Protein AF-A0A812U173-F1 (afdb_monomer_lite)

pLDDT: mean 75.23, std 19.47, range [28.55, 97.19]

Foldseek 3Di:
DDDDDDDDDDDDDPDQDALVQLDPDDDDDDPPPDDPDDDDDDDDAAEEEEAQQADPPHSVGPQVVSSNVRHHYDHADVNHDPLRPCVDPVSVVVVVVCVVVVVHVYYDYPQPCQLADCVQPVPVPGDHRQFYPDDQRLQGDPPDDPVSNVVSLVSCPVVQPQDQDPLRKTWAPCQVHVLKHAAFDKDKDFDPDFFFKAWPDAAFAPPVQWFKAAPNDTAGGPRDSGRDGGDTMIMTGHHHDDMHSTTIIGGDDD

Organism: Symbiodinium pilosum (NCBI:txid2952)

Structure (mmCIF, N/CA/C/O backbone):
data_AF-A0A812U173-F1
#
_entry.id   AF-A0A812U173-F1
#
loop_
_atom_site.group_PDB
_atom_site.id
_atom_site.type_symbol
_atom_site.label_atom_id
_atom_site.label_alt_id
_atom_site.label_comp_id
_atom_site.label_asym_id
_atom_site.label_entity_id
_atom_site.label_seq_id
_atom_site.pdbx_PDB_ins_code
_atom_site.Cartn_x
_atom_site.Cartn_y
_atom_site.Cartn_z
_atom_site.occupancy
_atom_site.B_iso_or_equiv
_atom_site.auth_seq_id
_atom_site.auth_comp_id
_atom_site.auth_asym_id
_atom_site.auth_atom_id
_atom_site.pdbx_PDB_model_num
ATOM 1 N N . MET A 1 1 ? -42.272 13.057 65.824 1.00 32.62 1 MET A N 1
ATOM 2 C CA . MET A 1 1 ? -41.417 11.894 66.153 1.00 32.62 1 MET A CA 1
ATOM 3 C C . MET A 1 1 ? -41.921 10.740 65.299 1.00 32.62 1 MET A C 1
ATOM 5 O O . MET A 1 1 ? -43.085 10.425 65.448 1.00 32.62 1 MET A O 1
ATOM 9 N N . THR A 1 2 ? -41.248 10.139 64.322 1.00 30.09 2 THR A N 1
ATOM 10 C CA . THR A 1 2 ? -39.892 10.232 63.756 1.00 30.09 2 THR A CA 1
ATOM 11 C C . THR A 1 2 ? -39.996 9.619 62.344 1.00 30.09 2 THR A C 1
ATOM 13 O O . THR A 1 2 ? -40.765 8.681 62.150 1.00 30.09 2 THR A O 1
ATOM 16 N N . ARG A 1 3 ? -39.290 10.181 61.353 1.00 31.86 3 ARG A N 1
ATOM 17 C CA . ARG A 1 3 ? -39.157 9.637 59.986 1.00 31.86 3 ARG A CA 1
ATOM 18 C C . ARG A 1 3 ? -38.372 8.317 60.010 1.00 31.86 3 ARG A C 1
ATOM 20 O O . ARG A 1 3 ? -37.407 8.234 60.761 1.00 31.86 3 ARG A O 1
ATOM 27 N N . LEU A 1 4 ? -38.684 7.381 59.113 1.00 29.89 4 LEU A N 1
ATOM 28 C CA . LEU A 1 4 ? -37.696 6.443 58.568 1.00 29.89 4 LEU A CA 1
ATOM 29 C C . LEU A 1 4 ? -37.855 6.391 57.042 1.00 29.89 4 LEU A C 1
ATOM 31 O O . LEU A 1 4 ? -38.938 6.118 56.530 1.00 29.89 4 LEU A O 1
ATOM 35 N N . VAL A 1 5 ? -36.770 6.738 56.357 1.00 32.28 5 VAL A N 1
ATOM 36 C CA . VAL A 1 5 ? -36.528 6.617 54.916 1.00 32.28 5 VAL A CA 1
ATOM 37 C C . VAL A 1 5 ? -35.654 5.384 54.661 1.00 32.28 5 VAL A C 1
ATOM 39 O O . VAL A 1 5 ? -34.987 4.904 55.574 1.00 32.28 5 VAL A O 1
ATOM 42 N N . ASP A 1 6 ? -35.649 4.980 53.391 1.00 32.28 6 ASP A N 1
ATOM 43 C CA . ASP A 1 6 ? -34.640 4.198 52.666 1.00 32.28 6 ASP A CA 1
ATOM 44 C C . ASP A 1 6 ? -34.770 2.676 52.567 1.00 32.28 6 ASP A C 1
ATOM 46 O O . ASP A 1 6 ? -34.653 1.923 53.529 1.00 32.28 6 ASP A O 1
ATOM 50 N N . SER A 1 7 ? -34.878 2.237 51.309 1.00 33.91 7 SER A N 1
ATOM 51 C CA . SER A 1 7 ? -34.131 1.109 50.742 1.00 33.91 7 SER A CA 1
ATOM 52 C C . SER A 1 7 ? -34.097 1.262 49.213 1.00 33.91 7 SER A C 1
ATOM 54 O O . SER A 1 7 ? -34.821 0.581 48.492 1.00 33.91 7 SER A O 1
ATOM 56 N N . HIS A 1 8 ? -33.282 2.193 48.705 1.00 34.12 8 HIS A N 1
ATOM 57 C CA . HIS A 1 8 ? -32.850 2.172 47.305 1.00 34.12 8 HIS A CA 1
ATOM 58 C C . HIS A 1 8 ? -31.654 1.220 47.180 1.00 34.12 8 HIS A C 1
ATOM 60 O O . HIS A 1 8 ? -30.618 1.414 47.813 1.00 34.12 8 HIS A O 1
ATOM 66 N N . GLN A 1 9 ? -31.815 0.180 46.364 1.00 35.12 9 GLN A N 1
ATOM 67 C CA . GLN A 1 9 ? -30.747 -0.726 45.950 1.00 35.12 9 GLN A CA 1
ATOM 68 C C . GLN A 1 9 ? -29.684 0.045 45.155 1.00 35.12 9 GLN A C 1
ATOM 70 O O . GLN A 1 9 ? -29.976 0.642 44.120 1.00 35.12 9 GLN A O 1
ATOM 75 N N . ALA A 1 10 ? -28.448 0.015 45.650 1.00 28.55 10 ALA A N 1
ATOM 76 C CA . ALA A 1 10 ? -27.273 0.517 44.960 1.00 28.55 10 ALA A CA 1
ATOM 77 C C . ALA A 1 10 ? -26.883 -0.450 43.829 1.00 28.55 10 ALA A C 1
ATOM 79 O O . ALA A 1 10 ? -26.446 -1.570 44.087 1.00 28.55 10 ALA A O 1
ATOM 80 N N . MET A 1 11 ? -27.031 -0.018 42.576 1.00 30.58 11 MET A N 1
ATOM 81 C CA . MET A 1 11 ? -26.299 -0.592 41.447 1.00 30.58 11 MET A CA 1
ATOM 82 C C . MET A 1 11 ? -25.013 0.216 41.278 1.00 30.58 11 MET A C 1
ATOM 84 O O . MET A 1 11 ? -25.051 1.435 41.122 1.00 30.58 11 MET A O 1
ATOM 88 N N . THR A 1 12 ? -23.871 -0.456 41.366 1.00 32.47 12 THR A N 1
ATOM 89 C CA . THR A 1 12 ? -22.541 0.137 41.213 1.00 32.47 12 THR A CA 1
ATOM 90 C C . THR A 1 12 ? -22.355 0.663 39.793 1.00 32.47 12 THR A C 1
ATOM 92 O O . THR A 1 12 ? -22.316 -0.116 38.842 1.00 32.47 12 THR A O 1
ATOM 95 N N . ALA A 1 13 ? -22.228 1.983 39.659 1.00 37.91 13 ALA A N 1
ATOM 96 C CA . ALA A 1 13 ? -21.718 2.621 38.454 1.00 37.91 13 ALA A CA 1
ATOM 97 C C . ALA A 1 13 ? -20.266 2.169 38.231 1.00 37.91 13 ALA A C 1
ATOM 99 O O . ALA A 1 13 ? -19.454 2.234 39.156 1.00 37.91 13 ALA A O 1
ATOM 100 N N . ALA A 1 14 ? -19.936 1.713 37.020 1.00 43.78 14 ALA A N 1
ATOM 101 C CA . ALA A 1 14 ? -18.544 1.602 36.603 1.00 43.78 14 ALA A CA 1
ATOM 102 C C . ALA A 1 14 ? -17.920 2.997 36.745 1.00 43.78 14 ALA A C 1
ATOM 104 O O . ALA A 1 14 ? -18.433 3.965 36.183 1.00 43.78 14 ALA A O 1
ATOM 105 N N . ALA A 1 15 ? -16.891 3.123 37.580 1.00 42.94 15 ALA A N 1
ATOM 106 C CA . ALA A 1 15 ? -16.260 4.406 37.837 1.00 42.94 15 ALA A CA 1
ATOM 107 C C . ALA A 1 15 ? -15.621 4.909 36.535 1.00 42.94 15 ALA A C 1
ATOM 109 O O . ALA A 1 15 ? -14.643 4.335 36.061 1.00 42.94 15 ALA A O 1
ATOM 110 N N . LEU A 1 16 ? -16.195 5.964 35.952 1.00 49.19 16 LEU A N 1
ATOM 111 C CA . LEU A 1 16 ? -15.560 6.721 34.879 1.00 49.19 16 LEU A CA 1
ATOM 112 C C . LEU A 1 16 ? -14.203 7.206 35.396 1.00 49.19 16 LEU A C 1
ATOM 114 O O . LEU A 1 16 ? -14.126 7.817 36.465 1.00 49.19 16 LEU A O 1
ATOM 118 N N . VAL A 1 17 ? -13.136 6.919 34.654 1.00 53.78 17 VAL A N 1
ATOM 119 C CA . VAL A 1 17 ? -11.826 7.505 34.939 1.00 53.78 17 VAL A CA 1
ATOM 120 C C . VAL A 1 17 ? -11.942 9.001 34.622 1.00 53.78 17 VAL A C 1
ATOM 122 O O . VAL A 1 17 ? -12.351 9.335 33.511 1.00 53.78 17 VAL A O 1
ATOM 125 N N . PRO A 1 18 ? -11.645 9.923 35.555 1.00 57.81 18 PRO A N 1
ATOM 126 C CA . PRO A 1 18 ? -11.677 11.347 35.245 1.00 57.81 18 PRO A CA 1
ATOM 127 C C . PRO A 1 18 ? -10.750 11.634 34.061 1.00 57.81 18 PRO A C 1
ATOM 129 O O . PRO A 1 18 ? -9.617 11.158 34.057 1.00 57.81 18 PRO A O 1
ATOM 132 N N . ALA A 1 19 ? -11.195 12.423 33.078 1.00 53.62 19 ALA A N 1
ATOM 133 C CA . ALA A 1 19 ? -10.364 12.798 31.927 1.00 53.62 19 ALA A CA 1
ATOM 134 C C . ALA A 1 19 ? -9.029 13.451 32.348 1.00 53.62 19 ALA A C 1
ATOM 136 O O . ALA A 1 19 ? -8.031 13.308 31.655 1.00 53.62 19 ALA A O 1
ATOM 137 N N . GLU A 1 20 ? -8.985 14.070 33.533 1.00 55.22 20 GLU A N 1
ATOM 138 C CA . GLU A 1 20 ? -7.777 14.612 34.178 1.00 55.22 20 GLU A CA 1
ATOM 139 C C . GLU A 1 20 ? -6.688 13.551 34.445 1.00 55.22 20 GLU A C 1
ATOM 141 O O . GLU A 1 20 ? -5.504 13.869 34.540 1.00 55.22 20 GLU A O 1
ATOM 146 N N . VAL A 1 21 ? -7.052 12.267 34.546 1.00 65.44 21 VAL A N 1
ATOM 147 C CA . VAL A 1 21 ? -6.089 11.159 34.663 1.00 65.44 21 VAL A CA 1
ATOM 148 C C . VAL A 1 21 ? -5.370 10.909 33.333 1.00 65.44 21 VAL A C 1
ATOM 150 O O . VAL A 1 21 ? -4.258 10.372 33.347 1.00 65.44 21 VAL A O 1
ATOM 153 N N . CYS A 1 22 ? -5.953 11.330 32.211 1.00 64.94 22 CYS A N 1
ATOM 154 C CA . CYS A 1 22 ? -5.434 11.100 30.867 1.00 64.94 22 CYS A CA 1
ATOM 155 C C . CYS A 1 22 ? -4.491 12.201 30.345 1.00 64.94 22 CYS A C 1
ATOM 157 O O . CYS A 1 22 ? -4.110 12.171 29.183 1.00 64.94 22 CYS A O 1
ATOM 159 N N . ASP A 1 23 ? -4.046 13.141 31.184 1.00 59.31 23 ASP A N 1
ATOM 160 C CA . ASP A 1 23 ? -3.050 14.143 30.783 1.00 59.31 23 ASP A CA 1
ATOM 161 C C . ASP A 1 23 ? -1.616 13.698 31.122 1.00 59.31 23 ASP A C 1
ATOM 163 O O . ASP A 1 23 ? -1.248 13.507 32.287 1.00 59.31 23 ASP A O 1
ATOM 167 N N . GLY A 1 24 ? -0.770 13.571 30.097 1.00 51.00 24 GLY A N 1
ATOM 168 C CA . GLY A 1 24 ? 0.684 13.701 30.221 1.00 51.00 24 GLY A CA 1
ATOM 169 C C . GLY A 1 24 ? 1.061 15.152 29.909 1.00 51.00 24 GLY A C 1
ATOM 170 O O . GLY A 1 24 ? 1.078 15.511 28.741 1.00 51.00 24 GLY A O 1
ATOM 171 N N . GLY A 1 25 ? 1.268 15.995 30.934 1.00 39.41 25 GLY A N 1
ATOM 172 C CA . GLY A 1 25 ? 1.278 17.478 30.846 1.00 39.41 25 GLY A CA 1
ATOM 173 C C . GLY A 1 25 ? 2.060 18.102 29.670 1.00 39.41 25 GLY A C 1
ATOM 174 O O . GLY A 1 25 ? 3.082 17.568 29.256 1.00 39.41 25 GLY A O 1
ATOM 175 N N . ASN A 1 26 ? 1.656 19.254 29.105 1.00 36.03 26 ASN A N 1
ATOM 176 C CA . ASN A 1 26 ? 1.401 20.541 29.777 1.00 36.03 26 ASN A CA 1
ATOM 177 C C . ASN A 1 26 ? 0.381 21.444 28.997 1.00 36.03 26 ASN A C 1
ATOM 179 O O . ASN A 1 26 ? 0.764 22.063 28.014 1.00 36.03 26 ASN A O 1
ATOM 183 N N . ALA A 1 27 ? -0.866 21.555 29.496 1.00 42.88 27 ALA A N 1
ATOM 184 C CA . ALA A 1 27 ? -1.880 22.645 29.387 1.00 42.88 27 ALA A CA 1
ATOM 185 C C . ALA A 1 27 ? -2.362 23.196 27.998 1.00 42.88 27 ALA A C 1
ATOM 187 O O . ALA A 1 27 ? -1.768 22.946 26.959 1.00 42.88 27 ALA A O 1
ATOM 188 N N . PRO A 1 28 ? -3.462 23.984 27.944 1.00 43.41 28 PRO A N 1
ATOM 189 C CA . PRO A 1 28 ? -4.838 23.510 27.821 1.00 43.41 28 PRO A CA 1
ATOM 190 C C . PRO A 1 28 ? -5.487 23.960 26.496 1.00 43.41 28 PRO A C 1
ATOM 192 O O . PRO A 1 28 ? -5.544 25.149 26.180 1.00 43.41 28 PRO A O 1
ATOM 195 N N . GLY A 1 29 ? -6.057 23.021 25.745 1.00 33.53 29 GLY A N 1
ATOM 196 C CA . GLY A 1 29 ? -7.069 23.334 24.738 1.00 33.53 29 GLY A CA 1
ATOM 197 C C . GLY A 1 29 ? -8.445 23.094 25.343 1.00 33.53 29 GLY A C 1
ATOM 198 O O . GLY A 1 29 ? -8.742 21.961 25.706 1.00 33.53 29 GLY A O 1
ATOM 199 N N . ASP A 1 30 ? -9.261 24.140 25.475 1.00 36.12 30 ASP A N 1
ATOM 200 C CA . ASP A 1 30 ? -10.633 24.091 25.997 1.00 36.12 30 ASP A CA 1
ATOM 201 C C . ASP A 1 30 ? -11.499 23.033 25.282 1.00 36.12 30 ASP A C 1
ATOM 203 O O . ASP A 1 30 ? -12.230 23.329 24.333 1.00 36.12 30 ASP A O 1
ATOM 207 N N . PHE A 1 31 ? -11.484 21.792 25.766 1.00 42.75 31 PHE A N 1
ATOM 208 C CA . PHE A 1 31 ? -12.524 20.824 25.453 1.00 42.75 31 PHE A CA 1
ATOM 209 C C . PHE A 1 31 ? -13.664 21.025 26.443 1.00 42.75 31 PHE A C 1
ATOM 211 O O . PHE A 1 31 ? -13.605 20.621 27.604 1.00 42.75 31 PHE A O 1
ATOM 218 N N . LYS A 1 32 ? -14.723 21.692 25.978 1.00 32.75 32 LYS A N 1
ATOM 219 C CA . LYS A 1 32 ? -15.962 21.821 26.747 1.00 32.75 32 LYS A CA 1
ATOM 220 C C . LYS A 1 32 ? -16.524 20.418 27.013 1.00 32.75 32 LYS A C 1
ATOM 222 O O . LYS A 1 32 ? -16.792 19.704 26.044 1.00 32.75 32 LYS A O 1
ATOM 227 N N . PRO A 1 33 ? -16.745 20.022 28.279 1.00 38.56 33 PRO A N 1
ATOM 228 C CA . PRO A 1 33 ? -17.382 18.750 28.576 1.00 38.56 33 PRO A CA 1
ATOM 229 C C . PRO A 1 33 ? -18.783 18.720 27.958 1.00 38.56 33 PRO A C 1
ATOM 231 O O . PRO A 1 33 ? -19.526 19.708 28.004 1.00 38.56 33 PRO A O 1
ATOM 234 N N . ALA A 1 34 ? -19.137 17.581 27.361 1.00 34.50 34 ALA A N 1
ATOM 235 C CA . ALA A 1 34 ? -20.476 17.350 26.845 1.00 34.50 34 ALA A CA 1
ATOM 236 C C . ALA A 1 34 ? -21.501 17.524 27.977 1.00 34.50 34 ALA A C 1
ATOM 238 O O . ALA A 1 34 ? -21.332 17.022 29.088 1.00 34.50 34 ALA A O 1
ATOM 239 N N . THR A 1 35 ? -22.562 18.276 27.698 1.00 32.50 35 THR A N 1
ATOM 240 C CA . THR A 1 35 ? -23.635 18.561 28.654 1.00 32.50 35 THR A CA 1
ATOM 241 C C . THR A 1 35 ? -24.323 17.253 29.081 1.00 32.50 35 THR A C 1
ATOM 243 O O . THR A 1 35 ? -24.550 16.406 28.213 1.00 32.50 35 THR A O 1
ATOM 246 N N . PRO A 1 36 ? -24.704 17.059 30.363 1.00 39.44 36 PRO A N 1
ATOM 247 C CA . PRO A 1 36 ? -25.378 15.837 30.804 1.00 39.44 36 PRO A CA 1
ATOM 248 C C . PRO A 1 36 ? -26.780 15.741 30.185 1.00 39.44 36 PRO A C 1
ATOM 250 O O . PRO A 1 36 ? -27.750 16.309 30.684 1.00 39.44 36 PRO A O 1
ATOM 253 N N . GLY A 1 37 ? -26.876 15.048 29.055 1.00 35.56 37 GLY A N 1
ATOM 254 C CA . GLY A 1 37 ? -28.108 14.821 28.316 1.00 35.56 37 GLY A CA 1
ATOM 255 C C . GLY A 1 37 ? -28.480 13.345 28.314 1.00 35.56 37 GLY A C 1
ATOM 256 O O . GLY A 1 37 ? -27.916 12.573 27.551 1.00 35.56 37 GLY A O 1
ATOM 257 N N . GLN A 1 38 ? -29.487 13.012 29.125 1.00 36.31 38 GLN A N 1
ATOM 258 C CA . GLN A 1 38 ? -30.313 11.798 29.084 1.00 36.31 38 GLN A CA 1
ATOM 259 C C . GLN A 1 38 ? -29.608 10.463 29.381 1.00 36.31 38 GLN A C 1
ATOM 261 O O . GLN A 1 38 ? -28.789 9.949 28.625 1.00 36.31 38 GLN A O 1
ATOM 266 N N . THR A 1 39 ? -30.036 9.854 30.487 1.00 36.81 39 THR A N 1
ATOM 267 C CA . THR A 1 39 ? -29.736 8.485 30.907 1.00 36.81 39 THR A CA 1
ATOM 268 C C . THR A 1 39 ? -30.161 7.481 29.835 1.00 36.81 39 THR A C 1
ATOM 270 O O . THR A 1 39 ? -31.280 6.968 29.831 1.00 36.81 39 THR A O 1
ATOM 273 N N . ARG A 1 40 ? -29.249 7.167 28.912 1.00 38.53 40 ARG A N 1
ATOM 274 C CA . ARG A 1 40 ? -29.367 5.964 28.091 1.00 38.53 40 ARG A CA 1
ATOM 275 C C . ARG A 1 40 ? -29.139 4.758 29.000 1.00 38.53 40 ARG A C 1
ATOM 277 O O . ARG A 1 40 ? -28.153 4.687 29.735 1.00 38.53 40 ARG A O 1
ATOM 284 N N . SER A 1 41 ? -30.090 3.828 28.969 1.00 38.94 41 SER A N 1
ATOM 285 C CA . SER A 1 41 ? -29.915 2.470 29.484 1.00 38.94 41 SER A CA 1
ATOM 286 C C . SER A 1 41 ? -28.569 1.943 28.976 1.00 38.94 41 SER A C 1
ATOM 288 O O . SER A 1 41 ? -28.342 1.935 27.765 1.00 38.94 41 SER A O 1
ATOM 290 N N . HIS A 1 42 ? -27.650 1.610 29.889 1.00 42.47 42 HIS A N 1
ATOM 291 C CA . HIS A 1 42 ? -26.318 1.120 29.537 1.00 42.47 42 HIS A CA 1
ATOM 292 C C . HIS A 1 42 ? -26.445 -0.307 28.985 1.00 4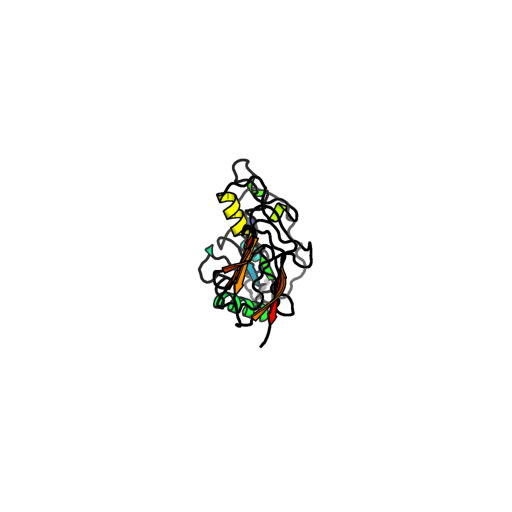2.47 42 HIS A C 1
ATOM 294 O O . HIS A 1 42 ? -26.250 -1.297 29.685 1.00 42.47 42 HIS A O 1
ATOM 300 N N . SER A 1 43 ? -26.805 -0.397 27.704 1.00 56.09 43 SER A N 1
ATOM 301 C CA . SER A 1 43 ? -26.312 -1.461 26.831 1.00 56.09 43 SER A CA 1
ATOM 302 C C . SER A 1 43 ? -24.778 -1.431 26.896 1.00 56.09 43 SER A C 1
ATOM 304 O O . SER A 1 43 ? -24.223 -0.353 27.104 1.00 56.09 43 SER A O 1
ATOM 306 N N . LYS A 1 44 ? -24.117 -2.592 26.811 1.00 72.31 44 LYS A N 1
ATOM 307 C CA . LYS A 1 44 ? -22.670 -2.802 27.040 1.00 72.31 44 LYS A CA 1
ATOM 308 C C . LYS A 1 44 ? -21.784 -1.623 26.583 1.00 72.31 44 LYS A C 1
ATOM 310 O O . LYS A 1 44 ? -22.068 -1.010 25.553 1.00 72.31 44 LYS A O 1
ATOM 315 N N . SER A 1 45 ? -20.711 -1.332 27.331 1.00 81.62 45 SER A N 1
ATOM 316 C CA . SER A 1 45 ? -19.728 -0.306 26.950 1.00 81.62 45 SER A CA 1
ATOM 317 C C . SER A 1 45 ? -19.256 -0.528 25.515 1.00 81.62 45 SER A C 1
ATOM 319 O O . SER A 1 45 ? -18.990 -1.663 25.108 1.00 81.62 45 SER A O 1
ATOM 321 N N . LYS A 1 46 ? -19.179 0.565 24.751 1.00 90.56 46 LYS A N 1
ATOM 322 C CA . LYS A 1 46 ? -18.730 0.531 23.358 1.00 90.56 46 LYS A CA 1
ATOM 323 C C . LYS A 1 46 ? -17.304 0.009 23.276 1.00 90.56 46 LYS A C 1
ATOM 325 O O . LYS A 1 46 ? -16.486 0.446 24.074 1.00 90.56 46 LYS A O 1
ATOM 330 N N . GLN A 1 47 ? -17.025 -0.891 22.339 1.00 93.31 47 GLN A N 1
ATOM 331 C CA . GLN A 1 47 ? -15.695 -1.474 22.145 1.00 93.31 47 GLN A CA 1
ATOM 332 C C . GLN A 1 47 ? -14.979 -0.793 20.976 1.00 93.31 47 GLN A C 1
ATOM 334 O O . GLN A 1 47 ? -15.482 -0.794 19.851 1.00 93.31 47 GLN A O 1
ATOM 339 N N . ILE A 1 48 ? -13.815 -0.201 21.236 1.00 94.00 48 ILE A N 1
ATOM 340 C CA . ILE A 1 48 ? -13.006 0.518 20.248 1.00 94.00 48 ILE A CA 1
ATOM 341 C C . ILE A 1 48 ? -11.720 -0.262 19.969 1.00 94.00 48 ILE A C 1
ATOM 343 O O . ILE A 1 48 ? -10.984 -0.611 20.887 1.00 94.00 48 ILE A O 1
ATOM 347 N N . LEU A 1 49 ? -11.414 -0.483 18.696 1.00 94.69 49 LEU A N 1
ATOM 348 C CA . LEU A 1 49 ? -10.131 -1.025 18.258 1.00 94.69 49 LEU A CA 1
ATOM 349 C C . LEU A 1 49 ? -9.196 0.118 17.852 1.00 94.69 49 LEU A C 1
ATOM 351 O O . LEU A 1 49 ? -9.542 0.904 16.970 1.00 94.69 49 LEU A O 1
ATOM 355 N N . HIS A 1 50 ? -8.014 0.209 18.453 1.00 92.81 50 HIS A N 1
ATOM 356 C CA . HIS A 1 50 ? -6.993 1.189 18.089 1.00 92.81 50 HIS A CA 1
ATOM 357 C C . HIS A 1 50 ? -5.792 0.486 17.456 1.00 92.81 50 HIS A C 1
ATOM 359 O O . HIS A 1 50 ? -4.958 -0.085 18.147 1.00 92.81 50 HIS A O 1
ATOM 365 N N . LEU A 1 51 ? -5.719 0.510 16.128 1.00 90.81 51 LEU A N 1
ATOM 366 C CA . LEU A 1 51 ? -4.656 -0.127 15.352 1.00 90.81 51 LEU A CA 1
ATOM 367 C C . LEU A 1 51 ? -3.473 0.831 15.160 1.00 90.81 51 LEU A C 1
ATOM 369 O O . LEU A 1 51 ? -3.681 2.019 14.905 1.00 90.81 51 LEU A O 1
ATOM 373 N N . PHE A 1 52 ? -2.250 0.299 15.202 1.00 86.00 52 PHE A N 1
ATOM 374 C CA . PHE A 1 52 ? -0.994 1.066 15.204 1.00 86.00 52 PHE A CA 1
ATOM 375 C C . PHE A 1 52 ? -0.916 2.032 16.388 1.00 86.00 52 PHE A C 1
ATOM 377 O O . PHE A 1 52 ? -0.543 3.198 16.254 1.00 86.00 52 PHE A O 1
ATOM 384 N N . SER A 1 53 ? -1.347 1.567 17.559 1.00 86.00 53 SER A N 1
ATOM 385 C CA . SER A 1 53 ? -1.479 2.406 18.749 1.00 86.00 53 SER A CA 1
ATOM 386 C C . SER A 1 53 ? -0.140 2.932 19.288 1.00 86.00 53 SER A C 1
ATOM 388 O O . SER A 1 53 ? -0.110 3.918 20.040 1.00 86.00 53 SER A O 1
ATOM 390 N N . GLY A 1 54 ? 0.971 2.278 18.934 1.00 82.56 54 GLY A N 1
ATOM 391 C CA . GLY A 1 54 ? 2.200 2.286 19.716 1.00 82.56 54 GLY A CA 1
ATOM 392 C C . GLY A 1 54 ? 2.006 1.587 21.071 1.00 82.56 54 GLY A C 1
ATOM 393 O O . GLY A 1 54 ? 1.081 0.774 21.216 1.00 82.56 54 GLY A O 1
ATOM 394 N N . PRO A 1 55 ? 2.825 1.926 22.086 1.00 83.44 55 PRO A N 1
ATOM 395 C CA . PRO A 1 55 ? 2.771 1.294 23.399 1.00 83.44 55 PRO A CA 1
ATOM 396 C C . PRO A 1 55 ? 1.383 1.379 24.045 1.00 83.44 55 PRO A C 1
ATOM 398 O O . PRO A 1 55 ? 0.788 2.455 24.124 1.00 83.44 55 PRO A O 1
ATOM 401 N N . SER A 1 56 ? 0.887 0.249 24.540 1.00 86.88 56 SER A N 1
ATOM 402 C CA . SER A 1 56 ? -0.390 0.145 25.249 1.00 86.88 56 SER A CA 1
ATOM 403 C C . SER A 1 56 ? -0.375 0.867 26.599 1.00 86.88 56 SER A C 1
ATOM 405 O O . SER A 1 56 ? 0.647 0.949 27.282 1.00 86.88 56 SER A O 1
ATOM 407 N N . GLY A 1 57 ? -1.546 1.343 27.034 1.00 83.38 57 GLY A N 1
ATOM 408 C CA . GLY A 1 57 ? -1.733 1.878 28.391 1.00 83.38 57 GLY A CA 1
ATOM 409 C C . GLY A 1 57 ? -1.151 3.277 28.618 1.00 83.38 57 GLY A C 1
ATOM 410 O O . GLY A 1 57 ? -1.008 3.711 29.764 1.00 83.38 57 GLY A O 1
ATOM 411 N N . ARG A 1 58 ? -0.832 4.001 27.539 1.00 83.00 58 ARG A N 1
ATOM 412 C CA . ARG A 1 58 ? -0.440 5.412 27.598 1.00 83.00 58 ARG A CA 1
ATOM 413 C C . ARG A 1 58 ? -1.538 6.264 28.236 1.00 83.00 58 ARG A C 1
ATOM 415 O O . ARG A 1 58 ? -2.711 6.140 27.885 1.00 83.00 58 ARG A O 1
ATOM 422 N N . ARG A 1 59 ? -1.149 7.163 29.146 1.00 81.19 59 ARG A N 1
ATOM 423 C CA . ARG A 1 59 ? -2.084 8.093 29.807 1.00 81.19 59 ARG A CA 1
ATOM 424 C C . ARG A 1 59 ? -2.652 9.106 28.820 1.00 81.19 59 ARG A C 1
ATOM 426 O O . ARG A 1 59 ? -3.842 9.353 28.846 1.00 81.19 59 ARG A O 1
ATOM 433 N N . ASP A 1 60 ? -1.821 9.578 27.903 1.00 79.12 60 ASP A N 1
ATOM 434 C CA . ASP A 1 60 ? -2.163 10.403 26.742 1.00 79.12 60 ASP A CA 1
ATOM 435 C C . ASP A 1 60 ? -2.668 9.571 25.539 1.00 79.12 60 ASP A C 1
ATOM 437 O O . ASP A 1 60 ? -2.832 10.077 24.431 1.00 79.12 60 ASP A O 1
ATOM 441 N N . GLY A 1 61 ? -2.885 8.264 25.723 1.00 82.19 61 GLY A N 1
ATOM 442 C CA . GLY A 1 61 ? -3.354 7.355 24.680 1.00 82.19 61 GLY A CA 1
ATOM 443 C C . GLY A 1 61 ? -4.861 7.446 24.443 1.00 82.19 61 GLY A C 1
ATOM 444 O O . GLY A 1 61 ? -5.640 7.720 25.358 1.00 82.19 61 GLY A O 1
ATOM 445 N N . LEU A 1 62 ? -5.291 7.130 23.216 1.00 87.25 62 LEU A N 1
ATOM 446 C CA . LEU A 1 62 ? -6.701 7.145 22.810 1.00 87.25 62 LEU A CA 1
ATOM 447 C C . LEU A 1 62 ? -7.597 6.349 23.768 1.00 87.25 62 LEU A C 1
ATOM 449 O O . LEU A 1 62 ? -8.667 6.827 24.145 1.00 87.25 62 LEU A O 1
ATOM 453 N N . LEU A 1 63 ? -7.161 5.157 24.190 1.00 89.31 63 LEU A N 1
ATOM 454 C CA . LEU A 1 63 ? -7.955 4.316 25.081 1.00 89.31 63 LEU A CA 1
ATOM 455 C C . LEU A 1 63 ? -8.146 4.906 26.479 1.00 89.31 63 LEU A C 1
ATOM 457 O O . LEU A 1 63 ? -9.159 4.607 27.108 1.00 89.31 63 LEU A O 1
ATOM 461 N N . CYS A 1 64 ? -7.238 5.757 26.970 1.00 86.12 64 CYS A N 1
ATOM 462 C CA . CYS A 1 64 ? -7.467 6.459 28.233 1.00 86.12 64 CYS A CA 1
ATOM 463 C C . CYS A 1 64 ? -8.677 7.391 28.103 1.00 86.12 64 CYS A C 1
ATOM 465 O O . CYS A 1 64 ? -9.618 7.312 28.896 1.00 86.12 64 CYS A O 1
ATOM 467 N N . TYR A 1 65 ? -8.705 8.206 27.045 1.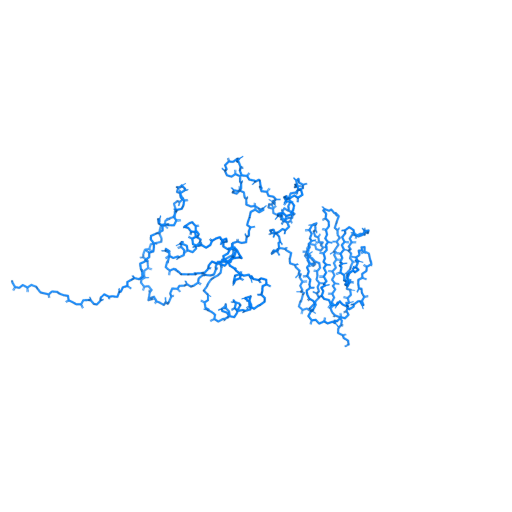00 88.50 65 TYR A N 1
ATOM 468 C CA . TYR A 1 65 ? -9.820 9.112 26.773 1.00 88.50 65 TYR A CA 1
ATOM 469 C C . TYR A 1 65 ? -11.118 8.364 26.439 1.00 88.50 65 TYR A C 1
ATOM 471 O O . TYR A 1 65 ? -12.187 8.772 26.890 1.00 88.50 65 TYR A O 1
ATOM 479 N N . ALA A 1 66 ? -11.044 7.241 25.717 1.00 88.50 66 ALA A N 1
ATOM 480 C CA . ALA A 1 66 ? -12.203 6.386 25.459 1.00 88.50 66 ALA A CA 1
ATOM 481 C C . ALA A 1 66 ? -12.821 5.857 26.764 1.00 88.50 66 ALA A C 1
ATOM 483 O O . ALA A 1 66 ? -14.034 5.964 26.957 1.00 88.50 66 ALA A O 1
ATOM 484 N N . LYS A 1 67 ? -11.983 5.379 27.694 1.00 88.88 67 LYS A N 1
ATOM 485 C CA . LYS A 1 67 ? -12.400 4.929 29.033 1.00 88.88 67 LYS A CA 1
ATOM 486 C C . LYS A 1 67 ? -13.009 6.050 29.859 1.00 88.88 67 LYS A C 1
ATOM 488 O O . LYS A 1 67 ? -14.059 5.857 30.472 1.00 88.88 67 LYS A O 1
ATOM 493 N N . ALA A 1 68 ? -12.411 7.238 29.824 1.00 84.81 68 ALA A N 1
ATOM 494 C CA . ALA A 1 68 ? -12.975 8.422 30.467 1.00 84.81 68 ALA A CA 1
ATOM 495 C C . ALA A 1 68 ? -14.342 8.828 29.878 1.00 84.81 68 ALA A C 1
ATOM 497 O O . ALA A 1 68 ? -15.184 9.376 30.588 1.00 84.81 68 ALA A O 1
ATOM 498 N N . ALA A 1 69 ? -14.591 8.517 28.603 1.00 85.81 69 ALA A N 1
ATOM 499 C CA . ALA A 1 69 ? -15.858 8.759 27.916 1.00 85.81 69 ALA A CA 1
ATOM 500 C C . ALA A 1 69 ? -16.890 7.616 28.058 1.00 85.81 69 ALA A C 1
ATOM 502 O O . ALA A 1 69 ? -17.984 7.715 27.500 1.00 85.81 69 ALA A O 1
ATOM 503 N N . GLY A 1 70 ? -16.581 6.544 28.799 1.00 86.00 70 GLY A N 1
ATOM 504 C CA . GLY A 1 70 ? -17.485 5.404 29.014 1.00 86.00 70 GLY A CA 1
ATOM 505 C C . GLY A 1 70 ? -17.460 4.330 27.917 1.00 86.00 70 GLY A C 1
ATOM 506 O O . GLY A 1 70 ? -18.347 3.474 27.876 1.00 86.00 70 GLY A O 1
ATOM 507 N N . ALA A 1 71 ? -16.463 4.362 27.033 1.00 88.94 71 ALA A N 1
ATOM 508 C CA . ALA A 1 71 ? -16.131 3.272 26.117 1.00 88.94 71 ALA A CA 1
ATOM 509 C C . ALA A 1 71 ? -14.994 2.406 26.690 1.00 88.94 71 ALA A C 1
ATOM 511 O O . ALA A 1 71 ? -14.353 2.765 27.670 1.00 88.94 71 ALA A O 1
ATOM 512 N N . ASP A 1 72 ? -14.744 1.254 26.087 1.00 91.06 72 ASP A N 1
ATOM 513 C CA . ASP A 1 72 ? -13.577 0.412 26.344 1.00 91.06 72 ASP A CA 1
ATOM 514 C C . ASP A 1 72 ? -12.917 0.050 25.008 1.00 91.06 72 ASP A C 1
ATOM 516 O O . ASP A 1 72 ? -13.396 0.460 23.946 1.00 91.06 72 ASP A O 1
ATOM 520 N N . GLY A 1 73 ? -11.810 -0.684 25.036 1.00 91.69 73 GLY A N 1
ATOM 521 C CA . GLY A 1 73 ? -11.142 -1.062 23.803 1.00 91.69 73 GLY A CA 1
ATOM 522 C C . GLY A 1 73 ? -9.781 -1.714 23.958 1.00 91.69 73 GLY A C 1
ATOM 523 O O . GLY A 1 73 ? -9.315 -1.995 25.063 1.00 91.69 73 GLY A O 1
ATOM 524 N N . GLU A 1 74 ? -9.145 -1.917 22.808 1.00 93.19 74 GLU A N 1
ATOM 525 C CA . GLU A 1 74 ? -7.885 -2.644 22.659 1.00 93.19 74 GLU A CA 1
ATOM 526 C C . GLU A 1 74 ? -6.886 -1.842 21.810 1.00 93.19 74 GLU A C 1
ATOM 528 O O . GLU A 1 74 ? -7.240 -1.318 20.752 1.00 93.19 74 GLU A O 1
ATOM 533 N N . ASP A 1 75 ? -5.645 -1.742 22.295 1.00 92.75 75 ASP A N 1
ATOM 534 C CA . ASP A 1 75 ? -4.511 -1.084 21.637 1.00 92.75 75 ASP A CA 1
ATOM 535 C C . ASP A 1 75 ? -3.708 -2.172 20.909 1.00 92.75 75 ASP A C 1
ATOM 537 O O . ASP A 1 75 ? -3.084 -3.028 21.536 1.00 92.75 75 ASP A O 1
ATOM 541 N N . TRP A 1 76 ? -3.752 -2.164 19.581 1.00 92.06 76 TRP A N 1
ATOM 542 C CA . TRP A 1 76 ? -3.120 -3.156 18.718 1.00 92.06 76 TRP A CA 1
ATOM 543 C C . TRP A 1 76 ? -1.916 -2.536 18.018 1.00 92.06 76 TRP A C 1
ATOM 545 O O . TRP A 1 76 ? -2.049 -1.676 17.145 1.00 92.06 76 TRP A O 1
ATOM 555 N N . ASP A 1 77 ? -0.730 -3.001 18.390 1.00 88.75 77 ASP A N 1
ATOM 556 C CA . ASP A 1 77 ? 0.535 -2.639 17.761 1.00 88.75 77 ASP A CA 1
ATOM 557 C C . ASP A 1 77 ? 1.521 -3.794 17.936 1.00 88.75 77 ASP A C 1
ATOM 559 O O . ASP A 1 77 ? 1.526 -4.440 18.986 1.00 88.75 77 ASP A O 1
ATOM 563 N N . ILE A 1 78 ? 2.384 -4.033 16.949 1.00 82.50 78 ILE A N 1
ATOM 564 C CA . ILE A 1 78 ? 3.419 -5.069 17.033 1.00 82.50 78 ILE A CA 1
ATOM 565 C C . ILE A 1 78 ? 4.394 -4.821 18.198 1.00 82.50 78 ILE A C 1
ATOM 567 O O . ILE A 1 78 ? 4.993 -5.760 18.722 1.00 82.50 78 ILE A O 1
ATOM 571 N N . GLU A 1 79 ? 4.519 -3.570 18.656 1.00 84.00 79 GLU A N 1
ATOM 572 C CA . GLU A 1 79 ? 5.279 -3.209 19.858 1.00 84.00 79 GLU A CA 1
ATOM 573 C C . GLU A 1 79 ? 4.672 -3.775 21.156 1.00 84.00 79 GLU A C 1
ATOM 575 O O . GLU A 1 79 ? 5.392 -3.938 22.143 1.00 84.00 79 GLU A O 1
ATOM 580 N N . ASN A 1 80 ? 3.377 -4.108 21.168 1.00 86.56 80 ASN A N 1
ATOM 581 C CA . ASN A 1 80 ? 2.672 -4.621 22.347 1.00 86.56 80 ASN A CA 1
ATOM 582 C C . ASN A 1 80 ? 2.727 -6.150 22.478 1.00 86.56 80 ASN A C 1
ATOM 584 O O . ASN A 1 80 ? 2.302 -6.680 23.503 1.00 86.56 80 ASN A O 1
ATOM 588 N N . GLY A 1 81 ? 3.250 -6.856 21.473 1.00 84.06 81 GLY A N 1
ATOM 589 C CA . GLY A 1 81 ? 3.306 -8.316 21.452 1.00 84.06 81 GLY A CA 1
ATOM 590 C C . GLY A 1 81 ? 3.122 -8.888 20.049 1.00 84.06 81 GLY A C 1
ATOM 591 O O . GLY A 1 81 ? 2.596 -8.234 19.149 1.00 84.06 81 GLY A O 1
ATOM 592 N N . ARG A 1 82 ? 3.554 -10.138 19.853 1.00 86.19 82 ARG A N 1
ATOM 593 C CA . ARG A 1 82 ? 3.435 -10.826 18.553 1.00 86.19 82 ARG A CA 1
ATOM 594 C C . ARG A 1 82 ? 1.993 -11.207 18.228 1.00 86.19 82 ARG A C 1
ATOM 596 O O . ARG A 1 82 ? 1.668 -11.397 17.069 1.00 86.19 82 ARG A O 1
ATOM 603 N N . GLU A 1 83 ? 1.141 -11.299 19.240 1.00 87.69 83 GLU A N 1
ATOM 604 C CA . GLU A 1 83 ? -0.300 -11.520 19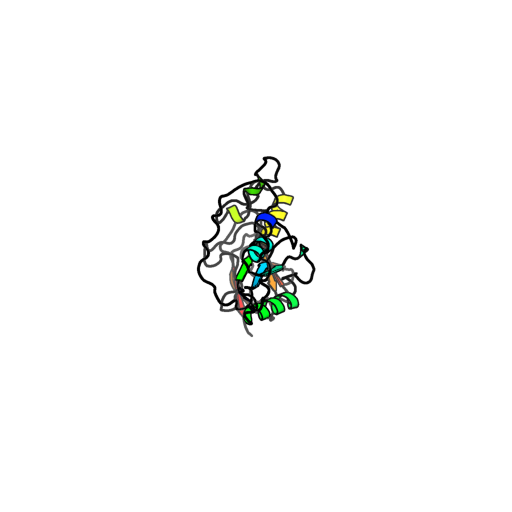.130 1.00 87.69 83 GLU A CA 1
ATOM 605 C C . GLU A 1 83 ? -1.058 -10.355 18.464 1.00 87.69 83 GLU A C 1
ATOM 607 O O . GLU A 1 83 ? -2.226 -10.513 18.122 1.00 87.69 83 GLU A O 1
ATOM 612 N N . TYR A 1 84 ? -0.392 -9.218 18.244 1.00 87.44 84 TYR A N 1
ATOM 613 C CA . TYR A 1 84 ? -0.932 -8.046 17.550 1.00 87.44 84 TYR A CA 1
ATOM 614 C C . TYR A 1 84 ? -0.265 -7.815 16.182 1.00 87.44 84 TYR A C 1
ATOM 616 O O . TYR A 1 84 ? -0.392 -6.734 15.603 1.00 87.44 84 TYR A O 1
ATOM 624 N N . ASP A 1 85 ? 0.465 -8.808 15.660 1.00 83.19 85 ASP A N 1
ATOM 625 C CA . ASP A 1 85 ? 1.086 -8.743 14.338 1.00 83.19 85 ASP A CA 1
ATOM 626 C C . ASP A 1 85 ? 0.045 -8.999 13.238 1.00 83.19 85 ASP A C 1
ATOM 628 O O . ASP A 1 85 ? -0.358 -10.133 12.979 1.00 83.19 85 ASP A O 1
ATOM 632 N N . LEU A 1 86 ? -0.395 -7.928 12.575 1.00 84.38 86 LEU A N 1
ATOM 633 C CA . LEU A 1 86 ? -1.372 -7.996 11.483 1.00 84.38 86 LEU A CA 1
ATOM 634 C C . LEU A 1 86 ? -0.819 -8.627 10.194 1.00 84.38 86 LEU A C 1
ATOM 636 O O . LEU A 1 86 ? -1.589 -8.801 9.252 1.00 84.38 86 LEU A O 1
ATOM 640 N N . LEU A 1 87 ? 0.480 -8.943 10.127 1.00 75.75 87 LEU A N 1
ATOM 641 C CA . LEU A 1 87 ? 1.069 -9.700 9.017 1.00 75.75 87 LEU A CA 1
ATOM 642 C C . LEU A 1 87 ? 0.918 -11.215 9.182 1.00 75.75 87 LEU A C 1
ATOM 644 O O . LEU A 1 87 ? 1.189 -11.956 8.240 1.00 75.75 87 LEU A O 1
ATOM 648 N N . ASP A 1 88 ? 0.514 -11.686 10.362 1.00 83.00 88 ASP A N 1
ATOM 649 C CA . ASP A 1 88 ? 0.175 -13.088 10.572 1.00 83.00 88 ASP A CA 1
ATOM 650 C C . ASP A 1 88 ? -1.287 -13.329 10.170 1.00 83.00 88 ASP A C 1
ATOM 652 O O . ASP A 1 88 ? -2.218 -12.788 10.774 1.00 83.00 88 ASP A O 1
ATOM 656 N N . ASP A 1 89 ? -1.496 -14.170 9.156 1.00 76.25 89 ASP A N 1
ATOM 657 C CA . ASP A 1 89 ? -2.823 -14.455 8.607 1.00 76.25 89 ASP A CA 1
ATOM 658 C C . ASP A 1 89 ? -3.805 -15.004 9.652 1.00 76.25 89 ASP A C 1
ATOM 660 O O . ASP A 1 89 ? -5.008 -14.759 9.553 1.00 76.25 89 ASP A O 1
ATOM 664 N N . ILE A 1 90 ? -3.340 -15.746 10.663 1.00 84.38 90 ILE A N 1
ATOM 665 C CA . ILE A 1 90 ? -4.224 -16.299 11.699 1.00 84.38 90 ILE A CA 1
ATOM 666 C C . ILE A 1 90 ? -4.736 -15.165 12.585 1.00 84.38 90 ILE A C 1
ATOM 668 O O . ILE A 1 90 ? -5.935 -15.094 12.869 1.00 84.38 90 ILE A O 1
ATOM 672 N N . ILE A 1 91 ? -3.846 -14.262 12.994 1.00 87.56 91 ILE A N 1
ATOM 673 C CA . ILE A 1 91 ? -4.182 -13.097 13.822 1.00 87.56 91 ILE A CA 1
ATOM 674 C C . ILE A 1 91 ? -5.094 -12.149 13.041 1.00 87.56 91 ILE A C 1
ATOM 676 O O . ILE A 1 91 ? -6.154 -11.758 13.541 1.00 87.56 91 ILE A O 1
ATOM 680 N N . TYR A 1 92 ? -4.729 -11.842 11.794 1.00 87.00 92 TYR A N 1
ATOM 681 C CA . TYR A 1 92 ? -5.505 -10.985 10.905 1.00 87.00 92 TYR A CA 1
ATOM 682 C C . TYR A 1 92 ? -6.924 -11.522 10.687 1.00 87.00 92 TYR A C 1
ATOM 684 O O . TYR A 1 92 ? -7.900 -10.799 10.901 1.00 87.00 92 TYR A O 1
ATOM 692 N N . ASN A 1 93 ? -7.063 -12.800 10.317 1.00 82.00 93 ASN A N 1
ATOM 693 C CA . ASN A 1 93 ? -8.376 -13.395 10.069 1.00 82.00 93 ASN A CA 1
ATOM 694 C C . ASN A 1 93 ? -9.210 -13.502 11.352 1.00 82.00 93 ASN A C 1
ATOM 696 O O . ASN A 1 93 ? -10.412 -13.245 11.315 1.00 82.00 93 ASN A O 1
ATOM 700 N N . THR A 1 94 ? -8.581 -13.781 12.499 1.00 90.12 94 THR A N 1
ATOM 701 C CA . THR A 1 94 ? -9.270 -13.780 13.800 1.00 90.12 94 THR A CA 1
ATOM 702 C C . THR A 1 94 ? -9.840 -12.399 14.117 1.00 90.12 94 THR A C 1
ATOM 704 O O . THR A 1 94 ? -11.006 -12.277 14.488 1.00 90.12 94 THR A O 1
ATOM 707 N N . LEU A 1 95 ? -9.050 -11.337 13.939 1.00 91.88 95 LEU A N 1
ATOM 708 C CA . LEU A 1 95 ? -9.524 -9.967 14.124 1.00 91.88 95 LEU A CA 1
ATOM 709 C C . LEU A 1 95 ? -10.657 -9.629 13.144 1.00 91.88 95 LEU A C 1
ATOM 711 O O . LEU A 1 95 ? -11.663 -9.035 13.534 1.00 91.88 95 LEU A O 1
ATOM 715 N N . LEU A 1 96 ? -10.517 -10.033 11.883 1.00 89.81 96 LEU A N 1
ATOM 716 C CA . LEU A 1 96 ? -11.520 -9.798 10.852 1.00 89.81 96 LEU A CA 1
ATOM 717 C C . LEU A 1 96 ? -12.857 -10.480 11.183 1.00 89.81 96 LEU A C 1
ATOM 719 O O . LEU A 1 96 ? -13.916 -9.885 10.974 1.00 89.81 96 LEU A O 1
ATOM 723 N N . ASP A 1 97 ? -12.825 -11.691 11.734 1.00 89.31 97 ASP A N 1
ATOM 724 C CA . ASP A 1 97 ? -14.024 -12.408 12.167 1.00 89.31 97 ASP A CA 1
ATOM 725 C C . ASP A 1 97 ? -14.714 -11.710 13.345 1.00 89.31 97 ASP A C 1
ATOM 727 O O . ASP A 1 97 ? -15.938 -11.566 13.330 1.00 89.31 97 ASP A O 1
ATOM 731 N N . ARG A 1 98 ? -13.953 -11.169 14.305 1.00 93.25 98 ARG A N 1
ATOM 732 C CA . ARG A 1 98 ? -14.495 -10.349 15.407 1.00 93.25 98 ARG A CA 1
ATOM 733 C C . ARG A 1 98 ? -15.178 -9.077 14.899 1.00 93.25 98 ARG A C 1
ATOM 735 O O . ARG A 1 98 ? -16.268 -8.726 15.356 1.00 93.25 98 ARG A O 1
ATOM 742 N N . ILE A 1 99 ? -14.573 -8.406 13.914 1.00 88.38 99 ILE A N 1
ATOM 743 C CA . ILE A 1 99 ? -15.159 -7.227 13.254 1.00 88.38 99 ILE A CA 1
ATOM 744 C C . ILE A 1 99 ? -16.475 -7.608 12.564 1.00 88.38 99 ILE A C 1
ATOM 746 O O . ILE A 1 99 ? -17.492 -6.945 12.764 1.00 88.38 99 ILE A O 1
ATOM 750 N N . LYS A 1 100 ? -16.489 -8.702 11.792 1.00 85.12 100 LYS A N 1
ATOM 751 C CA . LYS A 1 100 ? -17.698 -9.198 11.107 1.00 85.12 100 LYS A CA 1
ATOM 752 C C . LYS A 1 100 ? -18.793 -9.636 12.081 1.00 85.12 100 LYS A C 1
ATOM 754 O O . LYS A 1 100 ? -19.972 -9.470 11.777 1.00 85.12 100 LYS A O 1
ATOM 759 N N . ALA A 1 101 ? -18.417 -10.170 13.241 1.00 89.62 101 ALA A N 1
ATOM 760 C CA . ALA A 1 101 ? -19.334 -10.546 14.312 1.00 89.62 101 ALA A CA 1
ATOM 761 C C . ALA A 1 101 ? -19.914 -9.336 15.072 1.00 89.62 101 ALA A C 1
ATOM 763 O O . ALA A 1 101 ? -20.817 -9.507 15.892 1.00 89.62 101 ALA A O 1
ATOM 764 N N . GLY A 1 102 ? -19.434 -8.116 14.795 1.00 88.06 102 GLY A N 1
ATOM 765 C CA . GLY A 1 102 ? -19.887 -6.896 15.462 1.00 88.06 102 GLY A CA 1
ATOM 766 C C . GLY A 1 102 ? -19.423 -6.798 16.915 1.00 88.06 102 GLY A C 1
ATOM 767 O O . GLY A 1 102 ? -20.077 -6.139 17.720 1.00 88.06 102 GLY A O 1
ATOM 768 N N . GLU A 1 103 ? -18.319 -7.465 17.268 1.00 91.88 103 GLU A N 1
ATOM 769 C CA . GLU A 1 103 ? -17.726 -7.380 18.610 1.00 91.88 103 GLU A CA 1
ATOM 770 C C . GLU A 1 103 ? -17.099 -6.009 18.890 1.00 91.88 103 GLU A C 1
ATOM 772 O O . GLU A 1 103 ? -16.948 -5.623 20.047 1.00 91.88 103 GLU A O 1
ATOM 777 N N . LEU A 1 104 ? -16.743 -5.281 17.829 1.00 92.00 104 LEU A N 1
ATOM 778 C CA . LEU A 1 104 ? -16.112 -3.968 17.866 1.00 92.00 104 LEU A CA 1
ATOM 779 C C . LEU A 1 104 ? -17.067 -2.934 17.259 1.00 92.00 104 LEU A C 1
ATOM 781 O O . LEU A 1 104 ? -17.580 -3.121 16.157 1.00 92.00 104 LEU A O 1
ATOM 785 N N . ASP A 1 105 ? -17.302 -1.834 17.974 1.00 91.00 105 ASP A N 1
ATOM 786 C CA . ASP A 1 105 ? -18.220 -0.767 17.559 1.00 91.00 105 ASP A CA 1
ATOM 787 C C . ASP A 1 105 ? -17.543 0.296 16.678 1.00 91.00 105 ASP A C 1
ATOM 789 O O . ASP A 1 105 ? -18.223 0.989 15.918 1.00 91.00 105 ASP A O 1
ATOM 793 N N . ALA A 1 106 ? -16.224 0.475 16.806 1.00 88.69 106 ALA A N 1
ATOM 794 C CA . ALA A 1 106 ? -15.452 1.458 16.048 1.00 88.69 106 ALA A CA 1
ATOM 795 C C . ALA A 1 106 ? -13.971 1.066 15.939 1.00 88.69 106 ALA A C 1
ATOM 797 O O . ALA A 1 106 ? -13.428 0.409 16.826 1.00 88.69 106 ALA A O 1
ATOM 798 N N . GLY A 1 107 ? -13.312 1.528 14.873 1.00 88.69 107 GLY A N 1
ATOM 799 C CA . GLY A 1 107 ? -11.868 1.406 14.678 1.00 88.69 107 GLY A CA 1
ATOM 800 C C . GLY A 1 107 ? -11.214 2.775 14.499 1.00 88.69 107 GLY A C 1
ATOM 801 O O . GLY A 1 107 ? -11.696 3.589 13.713 1.00 88.69 107 GLY A O 1
ATOM 802 N N . MET A 1 108 ? -10.115 3.023 15.210 1.00 85.81 108 MET A N 1
ATOM 803 C CA . MET A 1 108 ? -9.199 4.133 14.956 1.00 85.81 108 MET A CA 1
ATOM 804 C C . MET A 1 108 ? -7.878 3.563 14.454 1.00 85.81 108 MET A C 1
ATOM 806 O O . MET A 1 108 ? -7.324 2.639 15.041 1.00 85.81 108 MET A O 1
ATOM 810 N N . LEU A 1 109 ? -7.364 4.140 13.377 1.00 82.88 109 LEU A N 1
ATOM 811 C CA . LEU A 1 109 ? -6.063 3.800 12.825 1.00 82.88 109 LEU A CA 1
ATOM 812 C C . LEU A 1 109 ? -5.119 4.949 13.175 1.00 82.88 109 LEU A C 1
ATOM 814 O O . LEU A 1 109 ? -5.337 6.077 12.731 1.00 82.88 109 LEU A O 1
ATOM 818 N N . GLY A 1 110 ? -4.074 4.662 13.946 1.00 78.31 110 GLY A N 1
ATOM 819 C CA . GLY A 1 110 ? -2.975 5.578 14.243 1.00 78.31 110 GLY A CA 1
ATOM 820 C C . GLY A 1 110 ? -1.731 5.289 13.401 1.00 78.31 110 GLY A C 1
ATOM 821 O O . GLY A 1 110 ? -0.648 5.204 13.977 1.00 78.31 110 GLY A O 1
ATOM 822 N N . PRO A 1 111 ? -1.828 5.091 12.063 1.00 68.69 111 PRO A N 1
ATOM 823 C CA . PRO A 1 111 ? -0.690 4.644 11.275 1.00 68.69 111 PRO A CA 1
ATOM 824 C C . PRO A 1 111 ? 0.469 5.625 11.471 1.00 68.69 111 PRO A C 1
ATOM 826 O O . PRO A 1 111 ? 0.225 6.831 11.593 1.00 68.69 111 PRO A O 1
ATOM 829 N N . PRO A 1 112 ? 1.724 5.145 11.493 1.00 62.88 112 PRO A N 1
ATOM 830 C CA . PRO A 1 112 ? 2.875 5.939 11.894 1.00 62.88 112 PRO A CA 1
ATOM 831 C C . PRO A 1 112 ? 2.948 7.250 11.103 1.00 62.88 112 PRO A C 1
ATOM 833 O O . PRO A 1 112 ? 3.419 7.323 9.964 1.00 62.88 112 PRO A O 1
ATOM 836 N N . CYS A 1 113 ? 2.501 8.332 11.739 1.00 58.19 113 CYS A N 1
ATOM 837 C CA . CYS A 1 113 ? 2.467 9.660 11.139 1.00 58.19 113 CYS A CA 1
ATOM 838 C C . CYS A 1 113 ? 3.850 10.306 11.154 1.00 58.19 113 CYS A C 1
ATOM 840 O O . CYS A 1 113 ? 4.040 11.371 10.574 1.00 58.19 113 CYS A O 1
ATOM 842 N N . GLY A 1 114 ? 4.832 9.659 11.787 1.00 63.03 114 GLY A N 1
ATOM 843 C CA . GLY A 1 114 ? 6.144 10.221 12.021 1.00 63.03 114 GLY A CA 1
ATOM 844 C C . GLY A 1 114 ? 6.778 10.770 10.745 1.00 63.03 114 GLY A C 1
ATOM 845 O O . GLY A 1 114 ? 7.324 11.858 10.732 1.00 63.03 114 GLY A O 1
ATOM 846 N N . THR A 1 115 ? 6.699 10.097 9.611 1.00 64.69 115 THR A N 1
ATOM 847 C CA . THR A 1 115 ? 7.353 10.627 8.404 1.00 64.69 115 THR A CA 1
ATOM 848 C C . THR A 1 115 ? 6.664 11.863 7.819 1.00 64.69 115 THR A C 1
ATOM 850 O O . THR A 1 115 ? 7.281 12.512 6.994 1.00 64.69 115 THR A O 1
ATOM 853 N N . PHE A 1 11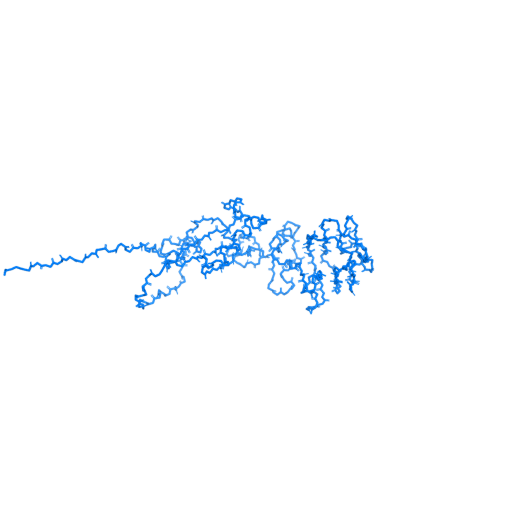6 ? 5.457 12.235 8.254 1.00 68.81 116 PHE A N 1
ATOM 854 C CA . PHE A 1 116 ? 4.667 13.366 7.740 1.00 68.81 116 PHE A CA 1
ATOM 855 C C . PHE A 1 116 ? 4.362 14.460 8.777 1.00 68.81 116 PHE A C 1
ATOM 857 O O . PHE A 1 116 ? 4.224 15.622 8.410 1.00 68.81 116 PHE A O 1
ATOM 864 N N . SER A 1 117 ? 4.236 14.107 10.058 1.00 65.06 117 SER A N 1
ATOM 865 C CA . SER A 1 117 ? 3.730 15.006 11.098 1.00 65.06 117 SER A CA 1
ATOM 866 C C . SER A 1 117 ? 4.641 16.214 11.313 1.00 65.06 117 SER A C 1
ATOM 868 O O . SER A 1 117 ? 5.835 16.050 11.550 1.00 65.06 117 SER A O 1
ATOM 870 N N . ASN A 1 118 ? 4.067 17.422 11.295 1.00 57.22 118 ASN A N 1
ATOM 871 C CA . ASN A 1 118 ? 4.764 18.668 11.637 1.00 57.22 118 ASN A CA 1
ATOM 8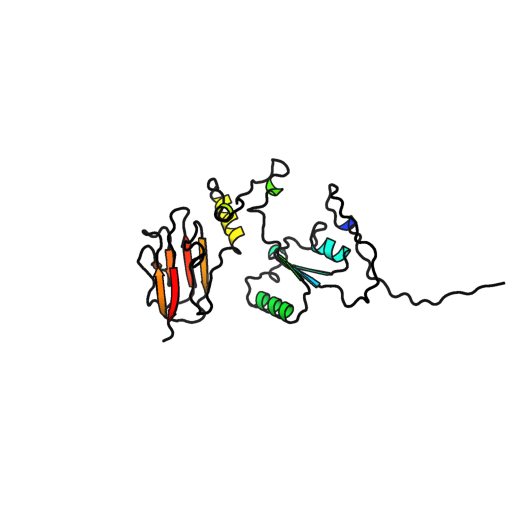72 C C . ASN A 1 118 ? 5.079 18.789 13.141 1.00 57.22 118 ASN A C 1
ATOM 874 O O . ASN A 1 118 ? 5.972 19.554 13.495 1.00 57.22 118 ASN A O 1
ATOM 878 N N . ALA A 1 119 ? 4.420 18.004 14.008 1.00 54.75 119 ALA A N 1
ATOM 879 C CA . ALA A 1 119 ? 4.689 17.964 15.456 1.00 54.75 119 ALA A CA 1
ATOM 880 C C . ALA A 1 119 ? 6.128 17.514 15.782 1.00 54.75 119 ALA A C 1
ATOM 882 O O . ALA A 1 119 ? 6.683 17.805 16.832 1.00 54.75 119 ALA A O 1
ATOM 883 N N . ARG A 1 120 ? 6.789 16.874 14.816 1.00 56.50 120 ARG A N 1
ATOM 884 C CA . ARG A 1 120 ? 8.219 16.560 14.820 1.00 56.50 120 ARG A CA 1
ATOM 885 C C . ARG A 1 120 ? 9.161 17.765 14.994 1.00 56.50 120 ARG A C 1
ATOM 887 O O . ARG A 1 120 ? 10.349 17.560 15.214 1.00 56.50 120 ARG A O 1
ATOM 894 N N . ARG A 1 121 ? 8.661 18.992 14.839 1.00 52.94 121 ARG A N 1
ATOM 895 C CA . ARG A 1 121 ? 9.441 20.236 14.892 1.00 52.94 121 ARG A CA 1
ATOM 896 C C . ARG A 1 121 ? 9.051 21.152 16.055 1.00 52.94 121 ARG A C 1
ATOM 898 O O . ARG A 1 121 ? 9.459 22.307 16.048 1.00 52.94 121 ARG A O 1
ATOM 905 N N . GLU A 1 122 ? 8.234 20.672 16.989 1.00 48.34 122 GLU A N 1
ATOM 906 C CA . GLU A 1 122 ? 7.571 21.520 17.987 1.00 48.34 122 GLU A CA 1
ATOM 907 C C . GLU A 1 122 ? 8.539 22.209 18.968 1.00 48.34 122 GLU A C 1
ATOM 909 O O . GLU A 1 122 ? 8.208 23.266 19.495 1.00 48.34 122 GLU A O 1
ATOM 914 N N . ASP A 1 123 ? 9.763 21.698 19.136 1.00 53.06 123 ASP A N 1
ATOM 915 C CA . ASP A 1 123 ? 10.777 22.254 20.042 1.00 53.06 123 ASP A CA 1
ATOM 916 C C . ASP A 1 123 ? 12.117 22.630 19.374 1.00 53.06 123 ASP A C 1
ATOM 918 O O . ASP A 1 123 ? 13.100 22.849 20.074 1.00 53.06 123 ASP A O 1
ATOM 922 N N . ASP A 1 124 ? 12.193 22.705 18.039 1.00 56.53 124 ASP A N 1
ATOM 923 C CA . ASP A 1 124 ? 13.428 22.960 17.263 1.00 56.53 124 ASP A CA 1
ATOM 924 C C . ASP A 1 124 ? 14.586 21.942 17.455 1.00 56.53 124 ASP A C 1
ATOM 926 O O . ASP A 1 124 ? 15.616 22.058 16.783 1.00 56.53 124 ASP A O 1
ATOM 930 N N . PHE A 1 125 ? 14.413 20.897 18.277 1.00 61.06 125 PHE A N 1
ATOM 931 C CA . PHE A 1 125 ? 15.386 19.809 18.486 1.00 61.06 125 PHE A CA 1
ATOM 932 C C . PHE A 1 125 ? 14.922 18.455 17.923 1.00 61.06 125 PHE A C 1
ATOM 934 O O . PHE A 1 125 ? 15.731 17.532 17.783 1.00 61.06 125 PHE A O 1
ATOM 941 N N . GLY A 1 126 ? 13.643 18.328 17.562 1.00 61.69 126 GLY A N 1
ATOM 942 C CA . GLY A 1 126 ? 13.082 17.123 16.959 1.00 61.69 126 GLY A CA 1
ATOM 943 C C . GLY A 1 126 ? 13.488 16.867 15.489 1.00 61.69 126 GLY A C 1
ATOM 944 O O . GLY A 1 126 ? 13.793 17.792 14.727 1.00 61.69 126 GLY A O 1
ATOM 945 N N . PRO A 1 127 ? 13.499 15.592 15.046 1.00 70.50 127 PRO A N 1
ATOM 946 C CA . PRO A 1 127 ? 13.809 15.227 13.662 1.00 70.50 127 PRO A CA 1
ATOM 947 C C . PRO A 1 127 ? 12.795 15.852 12.705 1.00 70.50 127 PRO A C 1
ATOM 949 O O . PRO A 1 127 ? 11.612 15.757 12.953 1.00 70.50 127 PRO A O 1
ATOM 952 N N . ARG A 1 128 ? 13.206 16.451 11.585 1.00 75.88 128 ARG A N 1
ATOM 953 C CA . ARG A 1 128 ? 12.289 17.147 10.655 1.00 75.88 128 ARG A CA 1
ATOM 954 C C . ARG A 1 128 ? 11.210 16.230 10.025 1.00 75.88 128 ARG A C 1
ATOM 956 O O . ARG A 1 128 ? 11.432 15.024 9.887 1.00 75.88 128 ARG A O 1
ATOM 963 N N . PRO A 1 129 ? 10.087 16.787 9.526 1.00 78.69 129 PRO A N 1
ATOM 964 C CA . PRO A 1 129 ? 9.160 16.055 8.660 1.00 78.69 129 PRO A CA 1
ATOM 965 C C . PRO A 1 129 ? 9.858 15.553 7.389 1.00 78.69 129 PRO A C 1
ATOM 967 O O . PRO A 1 129 ? 10.561 16.312 6.713 1.00 78.69 129 PRO A O 1
ATOM 970 N N . LEU A 1 130 ? 9.659 14.276 7.058 1.00 81.25 130 LEU A N 1
ATOM 971 C CA . LEU A 1 130 ? 10.325 13.612 5.929 1.00 81.25 130 LEU A CA 1
ATOM 972 C C . LEU A 1 130 ? 9.457 13.555 4.664 1.00 81.25 130 LEU A C 1
ATOM 974 O O . LEU A 1 130 ? 9.981 13.331 3.579 1.00 81.25 130 LEU A O 1
ATOM 978 N N . ARG A 1 131 ? 8.149 13.778 4.793 1.00 78.81 131 ARG A N 1
ATOM 979 C CA . ARG A 1 131 ? 7.118 13.850 3.752 1.00 78.81 131 ARG A CA 1
ATOM 980 C C . ARG A 1 131 ? 6.472 15.229 3.776 1.00 78.81 131 ARG A C 1
ATOM 982 O O . ARG A 1 131 ? 6.465 15.897 4.807 1.00 78.81 131 ARG A O 1
ATOM 989 N N . LEU A 1 132 ? 5.934 15.643 2.637 1.00 74.19 132 LEU A N 1
ATOM 990 C CA . LEU A 1 132 ? 5.194 16.894 2.466 1.00 74.19 132 LEU A CA 1
ATOM 991 C C . LEU A 1 132 ? 3.714 16.603 2.177 1.00 74.19 132 LEU A C 1
ATOM 993 O O . LEU A 1 132 ? 3.391 15.505 1.720 1.00 74.19 132 LEU A O 1
ATOM 997 N N . PRO A 1 133 ? 2.801 17.559 2.420 1.00 66.12 133 PRO A N 1
ATOM 998 C CA . PRO A 1 133 ? 1.425 17.460 1.938 1.00 66.12 133 PRO A CA 1
ATOM 999 C C . PRO A 1 133 ? 1.366 17.318 0.410 1.00 66.12 133 PRO A C 1
ATOM 1001 O O . PRO A 1 133 ? 2.164 17.911 -0.316 1.00 66.12 133 PRO A O 1
ATOM 1004 N N . GLY A 1 134 ? 0.384 16.551 -0.070 1.00 62.84 134 GLY A N 1
ATOM 1005 C CA . GLY A 1 134 ? 0.092 16.362 -1.493 1.00 62.84 134 GLY A CA 1
ATOM 1006 C C . GLY A 1 134 ? 0.700 15.097 -2.127 1.00 62.84 134 GLY A C 1
ATOM 1007 O O . GLY A 1 134 ? 1.545 14.442 -1.515 1.00 62.84 134 GLY A O 1
ATOM 1008 N N . PRO A 1 135 ? 0.293 14.754 -3.368 1.00 54.31 135 PRO A N 1
ATOM 1009 C CA . PRO A 1 135 ? 0.548 13.446 -3.989 1.00 54.31 135 PRO A CA 1
ATOM 1010 C C . PRO A 1 135 ? 2.023 13.110 -4.201 1.00 54.31 135 PRO A C 1
ATOM 1012 O O . PRO A 1 135 ? 2.390 11.949 -4.186 1.00 54.31 135 PRO A O 1
ATOM 1015 N N . GLN A 1 136 ? 2.878 14.116 -4.384 1.00 57.81 136 GLN A N 1
ATOM 1016 C CA . GLN A 1 136 ? 4.325 13.911 -4.513 1.00 57.81 136 GLN A CA 1
ATOM 1017 C C . GLN A 1 136 ? 5.013 13.906 -3.143 1.00 57.81 136 GLN A C 1
ATOM 1019 O O . GLN A 1 136 ? 5.971 13.179 -2.897 1.00 57.81 136 GLN A O 1
ATOM 1024 N N . GLY A 1 137 ? 4.482 14.694 -2.208 1.00 66.44 137 GLY A N 1
ATOM 1025 C CA . GLY A 1 137 ? 5.036 14.845 -0.872 1.00 66.44 137 GLY A CA 1
ATOM 1026 C C . GLY A 1 137 ? 4.893 13.594 -0.006 1.00 66.44 137 GLY A C 1
ATOM 1027 O O . GLY A 1 137 ? 5.755 13.354 0.845 1.00 66.44 137 GLY A O 1
ATOM 1028 N N . ILE A 1 138 ? 3.881 12.752 -0.258 1.00 65.06 138 ILE A N 1
ATOM 1029 C CA . ILE A 1 138 ? 3.734 11.452 0.415 1.00 65.06 138 ILE A CA 1
ATOM 1030 C C . ILE A 1 138 ? 4.896 10.498 0.117 1.00 65.06 138 ILE A C 1
ATOM 1032 O O . ILE A 1 138 ? 5.099 9.570 0.901 1.00 65.06 138 ILE A O 1
ATOM 1036 N N . TYR A 1 139 ? 5.673 10.728 -0.953 1.00 67.88 139 TYR A N 1
ATOM 1037 C CA . TYR A 1 139 ? 6.834 9.914 -1.337 1.00 67.88 139 TYR A CA 1
ATOM 1038 C C . TYR A 1 139 ? 8.140 10.330 -0.652 1.00 67.88 139 TYR A C 1
ATOM 1040 O O . TYR A 1 139 ? 9.116 9.578 -0.635 1.00 67.88 139 TYR A O 1
ATOM 1048 N N . GLY A 1 140 ? 8.099 11.415 0.111 1.00 75.25 140 GLY A N 1
ATOM 1049 C CA . GLY A 1 140 ? 9.255 11.936 0.817 1.00 75.25 140 GLY A CA 1
ATOM 1050 C C . GLY A 1 140 ? 9.822 13.166 0.125 1.00 75.25 140 GLY A C 1
ATOM 1051 O O . GLY A 1 140 ? 9.514 13.458 -1.025 1.00 75.25 140 GLY A O 1
ATOM 1052 N N . ARG A 1 141 ? 10.612 13.938 0.864 1.00 78.31 141 ARG A N 1
ATOM 1053 C CA . ARG A 1 141 ? 11.286 15.121 0.334 1.00 78.31 141 ARG A CA 1
ATOM 1054 C C . ARG A 1 141 ? 12.424 14.723 -0.613 1.00 78.31 141 ARG A C 1
ATOM 1056 O O . ARG A 1 141 ? 12.982 13.638 -0.516 1.00 78.31 141 ARG A O 1
ATOM 1063 N N . ASN A 1 142 ? 12.831 15.648 -1.475 1.00 78.06 142 ASN A N 1
ATOM 1064 C CA . ASN A 1 142 ? 13.954 15.426 -2.396 1.00 78.06 142 ASN A CA 1
ATOM 1065 C C . ASN A 1 142 ? 15.326 15.502 -1.699 1.00 78.06 142 ASN A C 1
ATOM 1067 O O . ASN A 1 142 ? 16.338 15.142 -2.285 1.00 78.06 142 ASN A O 1
ATOM 1071 N N . ASP A 1 143 ? 15.367 15.996 -0.460 1.00 82.00 143 ASP A N 1
ATOM 1072 C CA . ASP A 1 143 ? 16.576 16.240 0.332 1.00 82.00 143 ASP A CA 1
ATOM 1073 C C . ASP A 1 143 ? 16.773 15.195 1.446 1.00 82.00 143 ASP A C 1
ATOM 1075 O O . ASP A 1 143 ? 17.304 15.511 2.510 1.00 82.00 143 ASP A O 1
ATOM 1079 N N . LEU A 1 144 ? 16.279 13.968 1.261 1.00 77.94 144 LEU A N 1
ATOM 1080 C CA . LEU A 1 144 ? 16.376 12.908 2.268 1.00 77.94 144 LEU A CA 1
ATOM 1081 C C . LEU A 1 144 ? 17.762 12.262 2.277 1.00 77.94 144 LEU A C 1
ATOM 1083 O O . LEU A 1 144 ? 18.317 11.907 1.240 1.00 77.94 144 LEU A O 1
ATOM 1087 N N . THR A 1 145 ? 18.291 12.024 3.474 1.00 81.75 145 THR A N 1
ATOM 1088 C CA . THR A 1 145 ? 19.409 11.095 3.664 1.00 81.75 145 THR A CA 1
ATOM 1089 C C . THR A 1 145 ? 18.963 9.655 3.384 1.00 81.75 145 THR A C 1
ATOM 1091 O O . THR A 1 145 ? 17.768 9.345 3.316 1.00 81.75 145 THR A O 1
ATOM 1094 N N . VAL A 1 146 ? 19.922 8.736 3.250 1.00 72.75 146 VAL A N 1
ATOM 1095 C CA . VAL A 1 146 ? 19.636 7.307 3.035 1.00 72.75 146 VAL A CA 1
ATOM 1096 C C . VAL A 1 146 ? 18.779 6.728 4.168 1.00 72.75 146 VAL A C 1
ATOM 1098 O O . VAL A 1 146 ? 17.810 6.014 3.910 1.00 72.75 146 VAL A O 1
ATOM 1101 N N . ASP A 1 147 ? 19.083 7.053 5.425 1.00 70.94 147 ASP A N 1
ATOM 1102 C CA . ASP A 1 147 ? 18.348 6.511 6.575 1.00 70.94 147 ASP A CA 1
ATOM 1103 C C . ASP A 1 147 ? 16.976 7.168 6.774 1.00 70.94 147 ASP A C 1
ATOM 1105 O O . ASP A 1 147 ? 16.009 6.500 7.166 1.00 70.94 147 ASP A O 1
ATOM 1109 N N . GLU A 1 148 ? 16.842 8.447 6.420 1.00 78.19 148 GLU A N 1
ATOM 1110 C CA . GLU A 1 148 ? 15.536 9.098 6.326 1.00 78.19 148 GLU A CA 1
ATOM 1111 C C . GLU A 1 148 ? 14.693 8.449 5.223 1.00 78.19 148 GLU A C 1
ATOM 1113 O O . GLU A 1 148 ? 13.549 8.088 5.485 1.00 78.19 148 GLU A O 1
ATOM 1118 N N . SER A 1 149 ? 15.269 8.183 4.044 1.00 70.75 149 SER A N 1
ATOM 1119 C CA . SER A 1 149 ? 14.601 7.491 2.932 1.00 70.75 149 SER A CA 1
ATOM 1120 C C . SER A 1 149 ? 14.099 6.104 3.339 1.00 70.75 149 SER A C 1
ATOM 1122 O O . SER A 1 149 ? 12.944 5.769 3.075 1.00 70.75 149 SER A O 1
ATOM 1124 N N . LYS A 1 150 ? 14.908 5.321 4.069 1.00 65.50 150 LYS A N 1
ATOM 1125 C CA . LYS A 1 150 ? 14.476 4.037 4.658 1.00 65.50 150 LYS A CA 1
ATOM 1126 C C . LYS A 1 150 ? 13.298 4.210 5.618 1.00 65.50 150 LYS A C 1
ATOM 1128 O O . LYS A 1 150 ? 12.373 3.402 5.618 1.00 65.50 150 LYS A O 1
ATOM 1133 N N . SER A 1 151 ? 13.315 5.262 6.433 1.00 69.50 151 SER A N 1
ATOM 1134 C CA . SER A 1 151 ? 12.222 5.561 7.363 1.00 69.50 151 SER A CA 1
ATOM 1135 C C . SER A 1 151 ? 10.939 5.935 6.624 1.00 69.50 151 SER A C 1
ATOM 1137 O O . SER A 1 151 ? 9.863 5.483 7.014 1.00 69.50 151 SER A O 1
ATOM 1139 N N . VAL A 1 152 ? 11.042 6.698 5.528 1.00 71.88 152 VAL A N 1
ATOM 1140 C CA . VAL A 1 152 ? 9.887 7.019 4.683 1.00 71.88 152 VAL A CA 1
ATOM 1141 C C . VAL A 1 152 ? 9.324 5.778 3.992 1.00 71.88 152 VAL A C 1
ATOM 1143 O O . VAL A 1 152 ? 8.107 5.618 3.966 1.00 71.88 152 VAL A O 1
ATOM 1146 N N . ARG A 1 153 ? 10.188 4.866 3.529 1.00 66.56 153 ARG A N 1
ATOM 1147 C CA . ARG A 1 153 ? 9.782 3.565 2.971 1.00 66.56 153 ARG A CA 1
ATOM 1148 C C . ARG A 1 153 ? 8.995 2.729 3.983 1.00 66.56 153 ARG A C 1
ATOM 1150 O O . ARG A 1 153 ? 7.874 2.340 3.688 1.00 66.56 153 ARG A O 1
ATOM 1157 N N . ARG A 1 154 ? 9.503 2.556 5.212 1.00 64.56 154 ARG A N 1
ATOM 1158 C CA . ARG A 1 154 ? 8.788 1.820 6.279 1.00 64.56 154 ARG A CA 1
ATOM 1159 C C . ARG A 1 154 ? 7.423 2.423 6.612 1.00 64.56 154 ARG A C 1
ATOM 1161 O O . ARG A 1 154 ? 6.448 1.705 6.766 1.00 64.56 154 ARG A O 1
ATOM 1168 N N . ALA A 1 155 ? 7.332 3.748 6.694 1.00 65.50 155 ALA A N 1
ATOM 1169 C CA . ALA A 1 155 ? 6.066 4.422 6.992 1.00 65.50 155 ALA A CA 1
ATOM 1170 C C . ALA A 1 155 ? 5.066 4.421 5.818 1.00 65.50 155 ALA A C 1
ATOM 1172 O O . ALA A 1 155 ? 3.910 4.790 6.007 1.00 65.50 155 ALA A O 1
ATOM 1173 N N . ARG A 1 156 ? 5.510 4.042 4.613 1.00 60.03 156 ARG A N 1
ATOM 1174 C CA . ARG A 1 156 ? 4.680 3.828 3.420 1.00 60.03 156 ARG A CA 1
ATOM 1175 C C . ARG A 1 156 ? 4.262 2.376 3.228 1.00 60.03 156 ARG A C 1
ATOM 1177 O O . ARG A 1 156 ? 3.588 2.095 2.246 1.00 60.03 156 ARG A O 1
ATOM 1184 N N . PHE A 1 157 ? 4.599 1.483 4.154 1.00 52.59 157 PHE A N 1
ATOM 1185 C CA . PHE A 1 157 ? 4.204 0.079 4.077 1.00 52.59 157 PHE A CA 1
ATOM 1186 C C . PHE A 1 157 ? 2.677 -0.098 3.915 1.00 52.59 157 PHE A C 1
ATOM 1188 O O . PHE A 1 157 ? 2.238 -0.983 3.200 1.00 52.59 157 PHE A O 1
ATOM 1195 N N . TRP A 1 158 ? 1.874 0.832 4.453 1.00 46.78 158 TRP A N 1
ATOM 1196 C CA . TRP A 1 158 ? 0.408 0.880 4.295 1.00 46.78 158 TRP A CA 1
ATOM 1197 C C . TRP A 1 158 ? -0.093 1.763 3.137 1.00 46.78 158 TRP A C 1
ATOM 1199 O O . TRP A 1 158 ? -1.287 2.006 3.016 1.00 46.78 158 TRP A O 1
ATOM 1209 N N . HIS A 1 159 ? 0.812 2.323 2.332 1.00 48.91 159 HIS A N 1
ATOM 1210 C CA . HIS A 1 159 ? 0.504 3.243 1.229 1.00 48.91 159 HIS A CA 1
ATOM 1211 C C . HIS A 1 159 ? 1.067 2.784 -0.122 1.00 48.91 159 HIS A C 1
ATOM 1213 O O . HIS A 1 159 ? 0.904 3.488 -1.116 1.00 48.91 159 HIS A O 1
ATOM 1219 N N . CYS A 1 160 ? 1.727 1.624 -0.180 1.00 46.56 160 CYS A N 1
ATOM 1220 C CA . CYS A 1 160 ? 1.813 0.883 -1.429 1.00 46.56 160 CYS A CA 1
ATOM 1221 C C . CYS A 1 160 ? 0.527 0.082 -1.554 1.00 46.56 160 CYS A C 1
ATOM 1223 O O . CYS A 1 160 ? 0.442 -1.050 -1.092 1.00 46.56 160 CYS A O 1
ATOM 1225 N N . GLU A 1 161 ? -0.499 0.688 -2.146 1.00 61.41 161 GLU A N 1
ATOM 1226 C CA . GLU A 1 161 ? -1.605 -0.111 -2.654 1.00 61.41 161 GLU A CA 1
ATOM 1227 C C . GLU A 1 161 ? -1.071 -0.916 -3.841 1.00 61.41 161 GLU A C 1
ATOM 1229 O O . GLU A 1 161 ? -1.025 -0.447 -4.976 1.00 61.41 161 GLU A O 1
ATOM 1234 N N . CYS A 1 162 ? -0.615 -2.131 -3.550 1.00 69.19 162 CYS A N 1
ATOM 1235 C CA . CYS A 1 162 ? -0.584 -3.221 -4.508 1.00 69.19 162 CYS A CA 1
ATOM 1236 C C . CYS A 1 162 ? -2.029 -3.478 -4.926 1.00 69.19 162 CYS A C 1
ATOM 1238 O O . CYS A 1 162 ? -2.785 -4.123 -4.199 1.00 69.19 162 CYS A O 1
ATOM 1240 N N . THR A 1 163 ? -2.460 -2.882 -6.034 1.00 79.19 163 THR A N 1
ATOM 1241 C CA . THR A 1 163 ? -3.867 -2.940 -6.421 1.00 79.19 163 THR A CA 1
ATOM 1242 C C . THR A 1 163 ? -4.124 -4.201 -7.231 1.00 79.19 163 THR A C 1
ATOM 1244 O O . THR A 1 163 ? -3.399 -4.507 -8.180 1.00 79.19 163 THR A O 1
ATOM 1247 N N . VAL A 1 164 ? -5.176 -4.918 -6.851 1.00 84.50 164 VAL A N 1
ATOM 1248 C CA . VAL A 1 164 ? -5.776 -5.983 -7.651 1.00 84.50 164 VAL A CA 1
ATOM 1249 C C . VAL A 1 164 ? -7.177 -5.515 -8.018 1.00 84.50 164 VAL A C 1
ATOM 1251 O O . VAL A 1 164 ? -7.930 -5.102 -7.133 1.00 84.50 164 VAL A O 1
ATOM 1254 N N . ASP A 1 165 ? -7.514 -5.501 -9.306 1.00 84.06 165 ASP A N 1
ATOM 1255 C CA . ASP A 1 165 ? -8.861 -5.131 -9.744 1.00 84.06 165 ASP A CA 1
ATOM 1256 C C . ASP A 1 165 ? -9.876 -6.276 -9.554 1.00 84.06 165 ASP A C 1
ATOM 1258 O O . ASP A 1 165 ? -9.555 -7.364 -9.072 1.00 84.06 165 ASP A O 1
ATOM 1262 N N . ALA A 1 166 ? -11.138 -6.018 -9.907 1.00 84.56 166 ALA A N 1
ATOM 1263 C CA . ALA A 1 166 ? -12.222 -6.989 -9.755 1.00 84.56 166 ALA A CA 1
ATOM 1264 C C . ALA A 1 166 ? -12.046 -8.252 -10.621 1.00 84.56 166 ALA A C 1
ATOM 1266 O O . ALA A 1 166 ? -12.625 -9.287 -10.291 1.00 84.56 166 ALA A O 1
ATOM 1267 N N . ASP A 1 167 ? -11.244 -8.173 -11.687 1.00 84.75 167 ASP A N 1
ATOM 1268 C CA . ASP A 1 167 ? -10.945 -9.283 -12.596 1.00 84.75 167 ASP A CA 1
ATOM 1269 C C . ASP A 1 167 ? -9.704 -10.078 -12.139 1.00 84.75 167 ASP A C 1
ATOM 1271 O O . ASP A 1 167 ? -9.301 -11.054 -12.775 1.00 84.75 167 ASP A O 1
ATOM 1275 N N . GLY A 1 168 ? -9.109 -9.696 -11.003 1.00 87.31 168 GLY A N 1
ATOM 1276 C CA . GLY A 1 168 ? -7.917 -10.332 -10.453 1.00 87.31 168 GLY A CA 1
ATOM 1277 C C . GLY A 1 168 ? -6.620 -9.860 -11.107 1.00 87.31 168 GLY A C 1
ATOM 1278 O O . GLY A 1 168 ? -5.579 -10.478 -10.883 1.00 87.31 168 GLY A O 1
ATOM 1279 N N . CYS A 1 169 ? -6.655 -8.794 -11.910 1.00 91.25 169 CYS A N 1
ATOM 1280 C CA . CYS A 1 169 ? -5.460 -8.245 -12.529 1.00 91.25 169 CYS A CA 1
ATOM 1281 C C . CYS A 1 169 ? -4.665 -7.425 -11.521 1.00 91.25 169 CYS A C 1
ATOM 1283 O O . CYS A 1 169 ? -5.211 -6.570 -10.825 1.00 91.25 169 CYS A O 1
ATOM 1285 N N . ILE A 1 170 ? -3.357 -7.656 -11.482 1.00 92.25 170 ILE A N 1
ATOM 1286 C CA . ILE A 1 170 ? -2.430 -6.823 -10.727 1.00 92.25 170 ILE A CA 1
ATOM 1287 C C . ILE A 1 170 ? -2.133 -5.548 -11.517 1.00 92.25 170 ILE A C 1
ATOM 1289 O O . ILE A 1 170 ? -1.954 -5.570 -12.740 1.00 92.25 170 ILE A O 1
ATOM 1293 N N . LEU A 1 171 ? -2.057 -4.435 -10.798 1.00 90.50 171 LEU A N 1
ATOM 1294 C CA . LEU A 1 171 ? -1.857 -3.108 -11.359 1.00 90.50 171 LEU A CA 1
ATOM 1295 C C . LEU A 1 171 ? -0.655 -2.433 -10.703 1.00 90.50 171 LEU A C 1
ATOM 1297 O O . LEU A 1 171 ? -0.459 -2.529 -9.488 1.00 90.50 171 LEU A O 1
ATOM 1301 N N . SER A 1 172 ? 0.120 -1.688 -11.492 1.00 90.31 172 SER A N 1
ATOM 1302 C CA . SER A 1 172 ? 1.097 -0.764 -10.921 1.00 90.31 172 SER A CA 1
ATOM 1303 C C . SER A 1 172 ? 0.379 0.288 -10.067 1.00 90.31 172 SER A C 1
ATOM 1305 O O . SER A 1 172 ? -0.729 0.702 -10.423 1.00 90.31 172 SER A O 1
ATOM 1307 N N . PRO A 1 173 ? 0.991 0.801 -8.991 1.00 83.44 173 PRO A N 1
ATOM 1308 C CA . PRO A 1 173 ? 0.358 1.842 -8.189 1.00 83.44 173 PRO A CA 1
ATOM 1309 C C . PRO A 1 173 ? -0.078 3.053 -9.035 1.00 83.44 173 PRO A C 1
ATOM 1311 O O . PRO A 1 173 ? 0.678 3.542 -9.875 1.00 83.44 173 PRO A O 1
ATOM 1314 N N . ASN A 1 174 ? -1.288 3.561 -8.781 1.00 79.31 174 ASN A N 1
ATOM 1315 C CA . ASN A 1 174 ? -1.954 4.650 -9.521 1.00 79.31 174 ASN A CA 1
ATOM 1316 C C . ASN A 1 174 ? -2.350 4.349 -10.987 1.00 79.31 174 ASN A C 1
ATOM 1318 O O . ASN A 1 174 ? -2.722 5.279 -11.718 1.00 79.31 174 ASN A O 1
ATOM 1322 N N . TYR A 1 175 ? -2.306 3.089 -11.431 1.00 84.12 175 TYR A N 1
ATOM 1323 C CA . TYR A 1 175 ? -2.800 2.700 -12.756 1.00 84.12 175 TYR A CA 1
ATOM 1324 C C . TYR A 1 175 ? -4.308 2.993 -12.888 1.00 84.12 175 TYR A C 1
ATOM 1326 O O . TYR A 1 175 ? -5.085 2.686 -11.987 1.00 84.12 175 TYR A O 1
ATOM 1334 N N . GLY A 1 176 ? -4.735 3.633 -13.981 1.00 74.00 176 GLY A N 1
ATOM 1335 C CA . GLY A 1 176 ? -6.123 4.081 -14.193 1.00 74.00 176 GLY A CA 1
ATOM 1336 C C . GLY A 1 176 ? -6.484 5.434 -13.553 1.00 74.00 176 GLY A C 1
ATOM 1337 O O . GLY A 1 176 ? -7.514 6.012 -13.899 1.00 74.00 176 GLY A O 1
ATOM 1338 N N . GLY A 1 177 ? -5.654 5.949 -12.635 1.00 70.00 177 GLY A N 1
ATOM 1339 C CA . GLY A 1 177 ? -5.826 7.250 -11.976 1.00 70.00 177 GLY A CA 1
ATOM 1340 C C . GLY A 1 177 ? -5.000 8.355 -12.638 1.00 70.00 177 GLY A C 1
ATOM 1341 O O . GLY A 1 177 ? -5.375 8.897 -13.675 1.00 70.00 177 GLY A O 1
ATOM 1342 N N . SER A 1 178 ? -3.844 8.690 -12.047 1.00 68.12 178 SER A N 1
ATOM 1343 C CA . SER A 1 178 ? -2.844 9.561 -12.693 1.00 68.12 178 SER A CA 1
ATOM 1344 C C . SER A 1 178 ? -2.145 8.882 -13.873 1.00 68.12 178 SER A C 1
ATOM 1346 O O . SER A 1 178 ? -1.368 9.536 -14.566 1.00 68.12 178 SER A O 1
ATOM 1348 N N . ASN A 1 179 ? -2.419 7.586 -14.086 1.00 69.62 179 ASN A N 1
ATOM 1349 C CA . ASN A 1 179 ? -1.843 6.746 -15.128 1.00 69.62 179 ASN A CA 1
ATOM 1350 C C . ASN A 1 179 ? -0.314 6.775 -15.125 1.00 69.62 179 ASN A C 1
ATOM 1352 O O . ASN A 1 179 ? 0.282 6.690 -16.182 1.00 69.62 179 ASN A O 1
ATOM 1356 N N . GLN A 1 180 ? 0.321 6.954 -13.968 1.00 84.06 180 GLN A N 1
ATOM 1357 C CA . GLN A 1 180 ? 1.769 6.849 -13.819 1.00 84.06 180 GLN A CA 1
ATOM 1358 C C . GLN A 1 180 ? 2.093 6.351 -12.422 1.00 84.06 180 GLN A C 1
ATOM 1360 O O . GLN A 1 180 ? 1.557 6.869 -11.433 1.00 84.06 180 GLN A O 1
ATOM 1365 N N . TYR A 1 181 ? 3.007 5.391 -12.342 1.00 86.56 181 TYR A N 1
ATOM 1366 C CA . TYR A 1 181 ? 3.577 4.996 -11.062 1.00 86.56 181 TYR A CA 1
ATOM 1367 C C . TYR A 1 181 ? 4.462 6.122 -10.507 1.00 86.56 181 TYR A C 1
ATOM 1369 O O . TYR A 1 181 ? 4.792 7.090 -11.195 1.00 86.56 181 TYR A O 1
ATOM 1377 N N . SER A 1 182 ? 4.791 6.046 -9.220 1.00 83.56 182 SER A N 1
ATOM 1378 C CA . SER A 1 182 ? 5.610 7.059 -8.541 1.00 83.56 182 SER A CA 1
ATOM 1379 C C . SER A 1 182 ? 7.00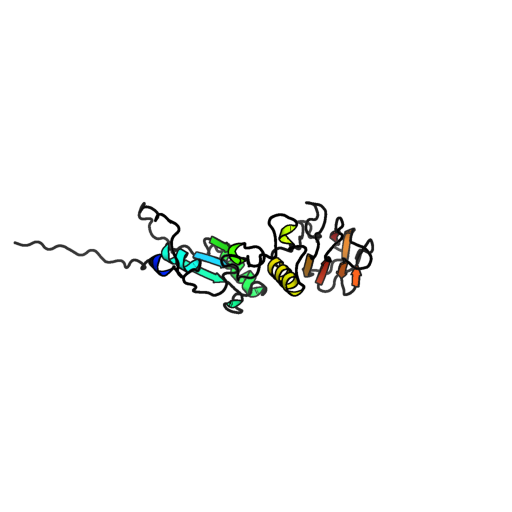2 6.526 -8.232 1.00 83.56 182 SER A C 1
ATOM 1381 O O . SER A 1 182 ? 7.240 5.321 -8.259 1.00 83.56 182 SER A O 1
ATOM 1383 N N . ASN A 1 183 ? 7.908 7.429 -7.878 1.00 79.56 183 ASN A N 1
ATOM 1384 C CA . ASN A 1 183 ? 9.257 7.077 -7.445 1.00 79.56 183 ASN A CA 1
ATOM 1385 C C . ASN A 1 183 ? 9.235 6.356 -6.085 1.00 79.56 183 ASN A C 1
ATOM 1387 O O . ASN A 1 183 ? 8.399 6.643 -5.221 1.00 79.56 183 ASN A O 1
ATOM 1391 N N . ASN A 1 184 ? 10.240 5.518 -5.841 1.00 72.75 184 ASN A N 1
ATOM 1392 C CA . ASN A 1 184 ? 10.516 4.804 -4.597 1.00 72.75 184 ASN A CA 1
ATOM 1393 C C . ASN A 1 184 ? 9.362 3.904 -4.148 1.00 72.75 184 ASN A C 1
ATOM 1395 O O . ASN A 1 184 ? 9.054 3.841 -2.948 1.00 72.75 184 ASN A O 1
ATOM 1399 N N . GLN A 1 185 ? 8.709 3.256 -5.105 1.00 77.44 185 GLN A N 1
ATOM 1400 C CA . GLN A 1 185 ? 7.658 2.288 -4.849 1.00 77.44 185 GLN A CA 1
ATOM 1401 C C . GLN A 1 185 ? 8.248 0.892 -4.729 1.00 77.44 185 GLN A C 1
ATOM 1403 O O . GLN A 1 185 ? 9.213 0.533 -5.399 1.00 77.44 185 GLN A O 1
ATOM 1408 N N . GLU A 1 186 ? 7.645 0.115 -3.842 1.00 83.56 186 GLU A N 1
ATOM 1409 C CA . GLU A 1 186 ? 7.954 -1.291 -3.656 1.00 83.56 186 GLU A CA 1
ATOM 1410 C C . GLU A 1 186 ? 6.652 -2.004 -3.322 1.00 83.56 186 GLU A C 1
ATOM 1412 O O . GLU A 1 186 ? 5.915 -1.568 -2.440 1.00 83.56 186 GLU A O 1
ATOM 1417 N N . CYS A 1 187 ? 6.341 -3.060 -4.056 1.00 80.44 187 CYS A N 1
ATOM 1418 C CA . CYS A 1 187 ? 5.097 -3.793 -3.888 1.00 80.44 187 CYS A CA 1
ATOM 1419 C C . CYS A 1 187 ? 5.340 -5.285 -4.116 1.00 80.44 187 CYS A C 1
ATOM 1421 O O . CYS A 1 187 ? 6.130 -5.653 -4.983 1.00 80.44 187 CYS A O 1
ATOM 1423 N N . GLU A 1 188 ? 4.665 -6.139 -3.350 1.00 85.94 188 GLU A N 1
ATOM 1424 C CA . GLU A 1 188 ? 4.702 -7.590 -3.515 1.00 85.94 188 GLU A CA 1
ATOM 1425 C C . GLU A 1 188 ? 3.283 -8.143 -3.658 1.00 85.94 188 GLU A C 1
ATOM 1427 O O . GLU A 1 188 ? 2.364 -7.711 -2.966 1.00 85.94 188 GLU A O 1
ATOM 1432 N N . PHE A 1 189 ? 3.126 -9.130 -4.536 1.00 85.38 189 PHE A N 1
ATOM 1433 C CA . PHE A 1 189 ? 1.909 -9.914 -4.691 1.00 85.38 189 PHE A CA 1
ATOM 1434 C C . PHE A 1 189 ? 2.231 -11.373 -4.399 1.00 85.38 189 PHE A C 1
ATOM 1436 O O . PHE A 1 189 ? 3.128 -11.954 -5.025 1.00 85.38 189 PHE A O 1
ATOM 1443 N N . ASP A 1 190 ? 1.483 -11.970 -3.478 1.00 83.81 190 ASP A N 1
ATOM 1444 C CA . ASP A 1 190 ? 1.548 -13.403 -3.225 1.00 83.81 190 ASP A CA 1
ATOM 1445 C C . ASP A 1 190 ? 0.696 -14.158 -4.256 1.00 83.81 190 ASP A C 1
ATOM 1447 O O . ASP A 1 190 ? -0.462 -13.827 -4.523 1.00 83.81 190 ASP A O 1
ATOM 1451 N N . VAL A 1 191 ? 1.284 -15.186 -4.868 1.00 83.88 191 VAL A N 1
ATOM 1452 C CA . VAL A 1 191 ? 0.631 -15.978 -5.914 1.00 83.88 191 VAL A CA 1
ATOM 1453 C C . VAL A 1 191 ? -0.215 -17.068 -5.266 1.00 83.88 191 VAL A C 1
ATOM 1455 O O . VAL A 1 191 ? 0.302 -18.072 -4.783 1.00 83.88 191 VAL A O 1
ATOM 1458 N N . MET A 1 192 ? -1.535 -16.883 -5.286 1.00 74.75 192 MET A N 1
ATOM 1459 C CA . MET A 1 192 ? -2.493 -17.853 -4.735 1.00 74.75 192 MET A CA 1
ATOM 1460 C C . MET A 1 192 ? -2.778 -19.026 -5.686 1.00 74.75 192 MET A C 1
ATOM 1462 O O . MET A 1 192 ? -3.151 -20.113 -5.250 1.00 74.75 192 MET A O 1
ATOM 1466 N N . ALA A 1 193 ? -2.613 -18.811 -6.993 1.00 76.31 193 ALA A N 1
ATOM 1467 C CA . ALA A 1 193 ? -2.806 -19.819 -8.026 1.00 76.31 193 ALA A CA 1
ATOM 1468 C C . ALA A 1 193 ? -1.837 -19.578 -9.190 1.00 76.31 193 ALA A C 1
ATOM 1470 O O . ALA A 1 193 ? -1.647 -18.445 -9.632 1.00 76.31 193 ALA A O 1
ATOM 1471 N N . ALA A 1 194 ? -1.235 -20.654 -9.694 1.00 81.12 194 ALA A N 1
ATOM 1472 C CA . ALA A 1 194 ? -0.247 -20.609 -10.766 1.00 81.12 194 ALA A CA 1
ATOM 1473 C C . ALA A 1 194 ? -0.922 -20.468 -12.144 1.00 81.12 194 ALA A C 1
ATOM 1475 O O . ALA A 1 194 ? -1.043 -21.439 -12.891 1.00 81.12 194 ALA A O 1
ATOM 1476 N N . TYR A 1 195 ? -1.373 -19.256 -12.471 1.00 90.69 195 TYR A N 1
ATOM 1477 C CA . TYR A 1 195 ? -1.852 -18.893 -13.809 1.00 90.69 195 TYR A CA 1
ATOM 1478 C C . TYR A 1 195 ? -0.756 -18.207 -14.624 1.00 90.69 195 TYR A C 1
ATOM 1480 O O . TYR A 1 195 ? 0.124 -17.554 -14.066 1.00 90.69 195 TYR A O 1
ATOM 1488 N N . ALA A 1 196 ? -0.807 -18.346 -15.950 1.00 94.56 196 ALA A N 1
ATOM 1489 C CA . ALA A 1 196 ? 0.090 -17.597 -16.824 1.00 94.56 196 ALA A CA 1
ATOM 1490 C C . ALA A 1 196 ? -0.263 -16.103 -16.788 1.00 94.56 196 ALA A C 1
ATOM 1492 O O . ALA A 1 196 ? -1.431 -15.738 -16.663 1.00 94.56 196 ALA A O 1
ATOM 1493 N N . MET A 1 197 ? 0.740 -15.241 -16.902 1.00 95.44 197 MET A N 1
ATOM 1494 C CA . MET A 1 197 ? 0.572 -13.789 -16.875 1.00 95.44 197 MET A CA 1
ATOM 1495 C C . MET A 1 197 ? 0.173 -13.268 -18.263 1.00 95.44 197 MET A C 1
ATOM 1497 O O . MET A 1 197 ? 0.967 -13.325 -19.201 1.00 95.44 197 MET A O 1
ATOM 1501 N N . GLU A 1 198 ? -1.038 -12.730 -18.403 1.00 96.88 198 GLU A N 1
ATOM 1502 C CA . GLU A 1 198 ? -1.474 -11.966 -19.576 1.00 96.88 198 GLU A CA 1
ATOM 1503 C C . GLU A 1 198 ? -1.179 -10.482 -19.332 1.00 96.88 198 GLU A C 1
ATOM 1505 O O . GLU A 1 198 ? -1.829 -9.819 -18.528 1.00 96.88 198 GLU A O 1
ATOM 1510 N N . VAL A 1 199 ? -0.156 -9.957 -19.999 1.00 96.69 199 VAL A N 1
ATOM 1511 C CA . VAL A 1 199 ? 0.221 -8.540 -19.892 1.00 96.69 199 VAL A CA 1
ATOM 1512 C C . VAL A 1 199 ? -0.648 -7.705 -20.833 1.00 96.69 199 VAL A C 1
ATOM 1514 O O . VAL A 1 199 ? -0.509 -7.836 -22.048 1.00 96.69 199 VAL A O 1
ATOM 1517 N N . GLU A 1 200 ? -1.500 -6.841 -20.277 1.00 95.06 200 GLU A N 1
ATOM 1518 C CA . GLU A 1 200 ? -2.333 -5.901 -21.045 1.00 95.06 200 GLU A CA 1
ATOM 1519 C C . GLU A 1 200 ? -1.597 -4.587 -21.339 1.00 95.06 200 GLU A C 1
ATOM 1521 O O . GLU A 1 200 ? -1.759 -4.012 -22.413 1.00 95.06 200 GLU A O 1
ATOM 1526 N N . ASP A 1 201 ? -0.767 -4.129 -20.398 1.00 94.25 201 ASP A N 1
ATOM 1527 C CA . ASP A 1 201 ? 0.051 -2.923 -20.538 1.00 94.25 201 ASP A CA 1
ATOM 1528 C C . ASP A 1 201 ? 1.367 -3.079 -19.777 1.00 94.25 201 ASP A C 1
ATOM 1530 O O . ASP A 1 201 ? 1.410 -3.695 -18.705 1.00 94.25 201 ASP A O 1
ATOM 1534 N N . PHE A 1 202 ? 2.444 -2.530 -20.338 1.00 95.44 202 PHE A N 1
ATOM 1535 C CA . PHE A 1 202 ? 3.775 -2.582 -19.743 1.00 95.44 202 PHE A CA 1
ATOM 1536 C C . PHE A 1 202 ? 4.669 -1.465 -20.279 1.00 95.44 202 PHE A C 1
ATOM 1538 O O . PHE A 1 202 ? 5.264 -1.565 -21.353 1.00 95.44 202 PHE A O 1
ATOM 1545 N N . GLN A 1 203 ? 4.754 -0.391 -19.507 1.00 94.12 203 GLN A N 1
ATOM 1546 C CA . GLN A 1 203 ? 5.596 0.767 -19.756 1.00 94.12 203 GLN A CA 1
ATOM 1547 C C . GLN A 1 203 ? 6.319 1.108 -18.463 1.00 94.12 203 GLN A C 1
ATOM 1549 O O . GLN A 1 203 ? 5.772 1.760 -17.572 1.00 94.12 203 GLN A O 1
ATOM 1554 N N . VAL A 1 204 ? 7.547 0.622 -18.373 1.00 95.00 204 VAL A N 1
ATOM 1555 C CA . VAL A 1 204 ? 8.432 0.753 -17.217 1.00 95.00 204 VAL A CA 1
ATOM 1556 C C . VAL A 1 204 ? 9.706 1.452 -17.680 1.00 95.00 204 VAL A C 1
ATOM 1558 O O . VAL A 1 204 ? 10.049 1.361 -18.858 1.00 95.00 204 VAL A O 1
ATOM 1561 N N . GLU A 1 205 ? 10.402 2.165 -16.796 1.00 95.00 205 GLU A N 1
ATOM 1562 C CA . GLU A 1 205 ? 11.708 2.730 -17.142 1.00 95.00 205 GLU A CA 1
ATOM 1563 C C . GLU A 1 205 ? 12.656 1.611 -17.599 1.00 95.00 205 GLU A C 1
ATOM 1565 O O . GLU A 1 205 ? 12.644 0.496 -17.074 1.00 95.00 205 GLU A O 1
ATOM 1570 N N . ASP A 1 206 ? 13.431 1.876 -18.645 1.00 91.31 206 ASP A N 1
ATOM 1571 C CA . ASP A 1 206 ? 14.343 0.895 -19.230 1.00 91.31 206 ASP A CA 1
ATOM 1572 C C . ASP A 1 206 ? 15.673 0.824 -18.455 1.00 91.31 206 ASP A C 1
ATOM 1574 O O . ASP A 1 206 ? 16.009 1.703 -17.664 1.00 91.31 206 ASP A O 1
ATOM 1578 N N . GLY A 1 207 ? 16.465 -0.221 -18.696 1.00 88.38 207 GLY A N 1
ATOM 1579 C CA . GLY A 1 207 ? 17.790 -0.382 -18.090 1.00 88.38 207 GLY A CA 1
ATOM 1580 C C . GLY A 1 207 ? 17.787 -0.918 -16.655 1.00 88.38 207 GLY A C 1
ATOM 1581 O O . GLY A 1 207 ? 18.796 -0.789 -15.964 1.00 88.38 207 GLY A O 1
ATOM 1582 N N . ASP A 1 208 ? 16.689 -1.547 -16.220 1.00 88.25 208 ASP A N 1
ATOM 1583 C CA . ASP A 1 208 ? 16.493 -2.111 -14.872 1.00 88.25 208 ASP A CA 1
ATOM 1584 C C . ASP A 1 208 ? 16.542 -1.090 -13.715 1.00 88.25 208 ASP A C 1
ATOM 1586 O O . ASP A 1 208 ? 16.759 -1.490 -12.562 1.00 88.25 208 ASP A O 1
ATOM 1590 N N . CYS A 1 209 ? 16.329 0.199 -14.004 1.00 90.19 209 CYS A N 1
ATOM 1591 C CA . CYS A 1 209 ? 16.116 1.236 -12.988 1.00 90.19 209 CYS A CA 1
ATOM 1592 C C . CYS A 1 209 ? 14.828 0.943 -12.203 1.00 90.19 209 CYS A C 1
ATOM 1594 O O . CYS A 1 209 ? 14.872 0.661 -11.002 1.00 90.19 209 CYS A O 1
ATOM 1596 N N . ASP A 1 210 ? 13.717 0.845 -12.936 1.00 94.94 210 ASP A N 1
ATOM 1597 C CA . ASP A 1 210 ? 12.436 0.333 -12.466 1.00 94.94 210 ASP A CA 1
ATOM 1598 C C . ASP A 1 210 ? 12.214 -1.077 -13.010 1.00 94.94 210 ASP A C 1
ATOM 1600 O O . ASP A 1 210 ? 12.589 -1.388 -14.143 1.00 94.94 210 ASP A O 1
ATOM 1604 N N . TYR A 1 211 ? 11.616 -1.967 -12.219 1.00 95.62 211 TYR A N 1
ATOM 1605 C CA . TYR A 1 211 ? 11.390 -3.329 -12.688 1.00 95.62 211 TYR A CA 1
ATOM 1606 C C . TYR A 1 211 ? 10.311 -4.092 -11.929 1.00 95.62 211 TYR A C 1
ATOM 1608 O O . TYR A 1 211 ? 10.164 -4.006 -10.708 1.00 95.62 211 TYR A O 1
ATOM 1616 N N . LEU A 1 212 ? 9.629 -4.960 -12.674 1.00 95.50 212 LEU A N 1
ATOM 1617 C CA . LEU A 1 212 ? 8.877 -6.077 -12.123 1.00 95.50 212 LEU A CA 1
ATOM 1618 C C . LEU A 1 212 ? 9.805 -7.294 -12.018 1.00 95.50 212 LEU A C 1
ATOM 1620 O O . LEU A 1 212 ? 10.596 -7.569 -12.918 1.00 95.50 212 LEU A O 1
ATOM 1624 N N . LYS A 1 213 ? 9.722 -8.047 -10.928 1.00 95.69 213 LYS A N 1
ATOM 1625 C CA . LYS A 1 213 ? 10.498 -9.257 -10.686 1.00 95.69 213 LYS A CA 1
ATOM 1626 C C . LYS A 1 213 ? 9.564 -10.452 -10.561 1.00 95.69 213 LYS A C 1
ATOM 1628 O O . LYS A 1 213 ? 8.766 -10.525 -9.630 1.00 95.69 213 LYS A O 1
ATOM 1633 N N . VAL A 1 214 ? 9.719 -11.410 -11.469 1.00 95.88 214 VAL A N 1
ATOM 1634 C CA . VAL A 1 214 ? 8.963 -12.670 -11.504 1.00 95.88 214 VAL A CA 1
ATOM 1635 C C . VAL A 1 214 ? 9.963 -13.812 -11.583 1.00 95.88 214 VAL A C 1
ATOM 1637 O O . VAL A 1 214 ? 10.913 -13.749 -12.359 1.00 95.88 214 VAL A O 1
ATOM 1640 N N . ASN A 1 215 ? 9.812 -14.834 -10.736 1.00 94.25 215 ASN A N 1
ATOM 1641 C CA . ASN A 1 215 ? 10.698 -16.010 -10.718 1.00 94.25 215 ASN A CA 1
ATOM 1642 C C . ASN A 1 215 ? 12.204 -15.674 -10.644 1.00 94.25 215 ASN A C 1
ATOM 1644 O O . ASN A 1 215 ? 13.051 -16.395 -11.163 1.00 94.25 215 ASN A O 1
ATOM 1648 N N . GLY A 1 216 ? 12.554 -14.555 -10.003 1.00 92.50 216 GLY A N 1
ATOM 1649 C CA . GLY A 1 216 ? 13.938 -14.085 -9.893 1.00 92.50 216 GLY A CA 1
ATOM 1650 C C . GLY A 1 216 ? 14.442 -13.240 -11.069 1.00 92.50 216 GLY A C 1
ATOM 1651 O O . GLY A 1 216 ? 15.482 -12.599 -10.919 1.00 92.50 216 GLY A O 1
ATOM 1652 N N . LYS A 1 217 ? 13.711 -13.176 -12.186 1.00 95.38 217 LYS A N 1
ATOM 1653 C CA . LYS A 1 217 ? 14.046 -12.390 -13.379 1.00 95.38 217 LYS A CA 1
ATOM 1654 C C . LYS A 1 217 ? 13.390 -11.010 -13.337 1.00 95.38 217 LYS A C 1
ATOM 1656 O O . LYS A 1 217 ? 12.258 -10.886 -12.879 1.00 95.38 217 LYS A O 1
ATOM 1661 N N . LYS A 1 218 ? 14.117 -9.989 -13.799 1.00 96.94 218 LYS A N 1
ATOM 1662 C CA . LYS A 1 218 ? 13.645 -8.602 -13.897 1.00 96.94 218 LYS A CA 1
ATOM 1663 C C . LYS A 1 218 ? 13.048 -8.303 -15.274 1.00 96.94 218 LYS A C 1
ATOM 1665 O O . LYS A 1 218 ? 13.501 -8.850 -16.279 1.00 96.94 218 LYS A O 1
ATOM 1670 N N . TYR A 1 219 ? 12.061 -7.419 -15.274 1.00 97.19 219 TYR A N 1
ATOM 1671 C CA . TYR A 1 219 ? 11.298 -6.945 -16.421 1.00 97.19 219 TYR A CA 1
ATOM 1672 C C . TYR A 1 219 ? 11.199 -5.426 -16.341 1.00 97.19 219 TYR A C 1
ATOM 1674 O O . TYR A 1 219 ? 10.673 -4.903 -15.360 1.00 97.19 219 TYR A O 1
ATOM 1682 N N . SER A 1 220 ? 11.722 -4.744 -17.351 1.00 96.12 220 SER A N 1
ATOM 1683 C CA . SER A 1 220 ? 11.873 -3.289 -17.435 1.00 96.12 220 SER A CA 1
ATOM 1684 C C . SER A 1 220 ? 11.671 -2.838 -18.888 1.00 96.12 220 SER A C 1
ATOM 1686 O O . SER A 1 220 ? 11.604 -3.676 -19.800 1.00 96.12 220 SER A O 1
ATOM 1688 N N . GLY A 1 221 ? 11.515 -1.534 -19.128 1.00 93.69 221 GLY A N 1
ATOM 1689 C CA . GLY A 1 221 ? 11.267 -1.020 -20.477 1.00 93.69 221 GLY A CA 1
ATOM 1690 C C . GLY A 1 221 ? 10.003 -1.619 -21.106 1.00 93.69 221 GLY A C 1
ATOM 1691 O O . GLY A 1 221 ? 8.897 -1.513 -20.575 1.00 93.69 221 GLY A O 1
ATOM 1692 N N . THR A 1 222 ? 10.194 -2.291 -22.245 1.00 92.31 222 THR A N 1
ATOM 1693 C CA . THR A 1 222 ? 9.153 -3.051 -22.969 1.00 92.31 222 THR A CA 1
ATOM 1694 C C . THR A 1 222 ? 9.287 -4.571 -22.807 1.00 92.31 222 THR A C 1
ATOM 1696 O O . THR A 1 222 ? 8.500 -5.333 -23.368 1.00 92.31 222 THR A O 1
ATOM 1699 N N . SER A 1 223 ? 10.279 -5.033 -22.039 1.00 95.44 223 SER A N 1
ATOM 1700 C CA . SER A 1 223 ? 10.473 -6.448 -21.726 1.00 95.44 223 SER A CA 1
ATOM 1701 C C . SER A 1 223 ? 9.509 -6.845 -20.612 1.00 95.44 223 SER A C 1
ATOM 1703 O O . SER A 1 223 ? 9.778 -6.581 -19.443 1.00 95.44 223 SER A O 1
ATOM 1705 N N . SER A 1 224 ? 8.386 -7.470 -20.970 1.00 95.69 224 SER A N 1
ATOM 1706 C CA . SER A 1 224 ? 7.314 -7.844 -20.040 1.00 95.69 224 SER A CA 1
ATOM 1707 C C . SER A 1 224 ? 7.326 -9.342 -19.677 1.00 95.69 224 SER A C 1
ATOM 1709 O O . SER A 1 224 ? 7.876 -10.157 -20.426 1.00 95.69 224 SER A O 1
ATOM 1711 N N . PRO A 1 225 ? 6.709 -9.750 -18.549 1.00 96.31 225 PRO A N 1
ATOM 1712 C CA . PRO A 1 225 ? 6.626 -11.154 -18.123 1.00 96.31 225 PRO A CA 1
ATOM 1713 C C . PRO A 1 225 ? 5.497 -11.936 -18.823 1.00 96.31 225 PRO A C 1
ATOM 1715 O O . PRO A 1 225 ? 4.952 -12.882 -18.255 1.00 96.31 225 PRO A O 1
ATOM 1718 N N . HIS A 1 226 ? 5.089 -11.534 -20.031 1.00 96.88 226 HIS A N 1
ATOM 1719 C CA . HIS A 1 226 ? 3.951 -12.147 -20.717 1.00 96.88 226 HIS A CA 1
ATOM 1720 C C . HIS A 1 226 ? 4.168 -13.655 -20.927 1.00 96.88 226 HIS A C 1
ATOM 1722 O O . HIS A 1 226 ? 5.187 -14.087 -21.466 1.00 96.88 226 HIS A O 1
ATOM 1728 N N . GLY A 1 227 ? 3.189 -14.456 -20.506 1.00 95.19 227 GLY A N 1
ATOM 1729 C CA . GLY A 1 227 ? 3.214 -15.916 -20.568 1.00 95.19 227 GLY A CA 1
ATOM 1730 C C . GLY A 1 227 ? 3.998 -16.603 -19.446 1.00 95.19 227 GLY A C 1
ATOM 1731 O O . GLY A 1 227 ? 3.977 -17.832 -19.378 1.00 95.19 227 GLY A O 1
ATOM 1732 N N . GLU A 1 228 ? 4.666 -15.867 -18.552 1.00 95.56 228 GLU A N 1
ATOM 1733 C CA . GLU A 1 228 ? 5.314 -16.486 -17.395 1.00 95.56 228 GLU A CA 1
ATOM 1734 C C . GLU A 1 228 ? 4.282 -16.981 -16.383 1.00 95.56 228 GLU A C 1
ATOM 1736 O O . GLU A 1 228 ? 3.239 -16.366 -16.180 1.00 95.56 228 GLU A O 1
ATOM 1741 N N . VAL A 1 229 ? 4.588 -18.101 -15.729 1.00 95.25 229 VAL A N 1
ATOM 1742 C CA . VAL A 1 229 ? 3.804 -18.619 -14.605 1.00 95.25 229 VAL A CA 1
ATOM 1743 C C . VAL A 1 229 ? 4.585 -18.309 -13.326 1.00 95.25 229 VAL A C 1
ATOM 1745 O O . VAL A 1 229 ? 5.680 -18.853 -13.141 1.00 95.25 229 VAL A O 1
ATOM 1748 N N . PRO A 1 230 ? 4.092 -17.416 -12.457 1.00 93.12 230 PRO A N 1
ATOM 1749 C CA . PRO A 1 230 ? 4.812 -17.002 -11.266 1.00 93.12 230 PRO A CA 1
ATOM 1750 C C . PRO A 1 230 ? 4.746 -18.115 -10.205 1.00 93.12 230 PRO A C 1
ATOM 1752 O O . PRO A 1 230 ? 3.698 -18.717 -9.983 1.00 93.12 230 PRO A O 1
ATOM 1755 N N . ALA A 1 231 ? 5.881 -18.427 -9.573 1.00 88.19 231 ALA A N 1
ATOM 1756 C CA . ALA A 1 231 ? 5.992 -19.567 -8.659 1.00 88.19 231 ALA A CA 1
ATOM 1757 C C . ALA A 1 231 ? 5.615 -19.242 -7.206 1.00 88.19 231 ALA A C 1
ATOM 1759 O O . ALA A 1 231 ? 5.028 -20.081 -6.536 1.00 88.19 231 ALA A O 1
ATOM 1760 N N . ASN A 1 232 ? 5.987 -18.055 -6.710 1.00 82.75 232 ASN A N 1
ATOM 1761 C CA . ASN A 1 232 ? 5.770 -17.661 -5.311 1.00 82.75 232 ASN A CA 1
ATOM 1762 C C . ASN A 1 232 ? 5.261 -16.223 -5.212 1.00 82.75 232 ASN A C 1
ATOM 1764 O O . ASN A 1 232 ? 4.104 -15.986 -4.895 1.00 82.75 232 ASN A O 1
ATOM 1768 N N . LYS A 1 233 ? 6.144 -15.262 -5.490 1.00 89.81 233 LYS A N 1
ATOM 1769 C CA . LYS A 1 233 ? 5.866 -13.835 -5.371 1.00 89.81 233 LYS A CA 1
ATOM 1770 C C . LYS A 1 233 ? 6.175 -13.119 -6.671 1.00 89.81 233 LYS A C 1
ATOM 1772 O O . LYS A 1 233 ? 7.133 -13.472 -7.367 1.00 89.81 233 LYS A O 1
ATOM 1777 N N . ILE A 1 234 ? 5.389 -12.091 -6.945 1.00 93.00 234 ILE A N 1
ATOM 1778 C CA . ILE A 1 234 ? 5.680 -11.068 -7.946 1.00 93.00 234 ILE A CA 1
ATOM 1779 C C . ILE A 1 234 ? 6.051 -9.810 -7.171 1.00 93.00 234 ILE A C 1
ATOM 1781 O O . ILE A 1 234 ? 5.322 -9.431 -6.261 1.00 93.00 234 ILE A O 1
ATOM 1785 N N . ALA A 1 235 ? 7.168 -9.170 -7.505 1.00 92.12 235 ALA A N 1
ATOM 1786 C CA . ALA A 1 235 ? 7.599 -7.949 -6.828 1.00 92.12 235 ALA A CA 1
ATOM 1787 C C . ALA A 1 235 ? 7.776 -6.797 -7.819 1.00 92.12 235 ALA A C 1
ATOM 1789 O O . ALA A 1 235 ? 8.196 -7.010 -8.952 1.00 92.12 235 ALA A O 1
ATOM 1790 N N . TRP A 1 236 ? 7.478 -5.579 -7.397 1.00 92.94 236 TRP A N 1
ATOM 1791 C CA . TRP A 1 236 ? 7.626 -4.349 -8.165 1.00 92.94 236 TRP A CA 1
ATOM 1792 C C . TRP A 1 236 ? 8.549 -3.391 -7.428 1.00 92.94 236 TRP A C 1
ATOM 1794 O O . TRP A 1 236 ? 8.441 -3.261 -6.211 1.00 92.94 236 TRP A O 1
ATOM 1804 N N . TYR A 1 237 ? 9.416 -2.708 -8.173 1.00 91.31 237 TYR A N 1
ATOM 1805 C CA . TYR A 1 237 ? 10.353 -1.722 -7.655 1.00 91.31 237 TYR A CA 1
ATOM 1806 C C . TYR A 1 237 ? 10.431 -0.519 -8.590 1.00 91.31 237 TYR A C 1
ATOM 1808 O O . TYR A 1 237 ? 10.574 -0.706 -9.798 1.00 91.31 237 TYR A O 1
ATOM 1816 N N . SER A 1 238 ? 10.418 0.688 -8.019 1.00 89.06 238 SER A N 1
ATOM 1817 C CA . SER A 1 238 ? 10.838 1.906 -8.715 1.00 89.06 238 SER A CA 1
ATOM 1818 C C . SER A 1 238 ? 11.904 2.692 -7.953 1.00 89.06 238 SER A C 1
ATOM 1820 O O . SER A 1 238 ? 11.978 2.649 -6.714 1.00 89.06 238 SER A O 1
ATOM 1822 N N . ASP A 1 239 ? 12.748 3.407 -8.689 1.00 81.50 239 ASP A N 1
ATOM 1823 C CA . ASP A 1 239 ? 13.863 4.174 -8.144 1.00 81.50 239 ASP A CA 1
ATOM 1824 C C . ASP A 1 239 ? 13.468 5.622 -7.768 1.00 81.50 239 ASP A C 1
ATOM 1826 O O . ASP A 1 239 ? 12.306 5.909 -7.486 1.00 81.50 239 ASP A O 1
ATOM 1830 N N . PHE A 1 240 ? 14.426 6.539 -7.608 1.00 79.06 240 PHE A N 1
ATOM 1831 C CA . PHE A 1 240 ? 14.141 7.905 -7.167 1.00 79.06 240 PHE A CA 1
ATOM 1832 C C . PHE A 1 240 ? 13.716 8.886 -8.276 1.00 79.06 240 PHE A C 1
ATOM 1834 O O . PHE A 1 240 ? 13.358 10.019 -7.929 1.00 79.06 240 PHE A O 1
ATOM 1841 N N . SER A 1 241 ? 13.739 8.518 -9.559 1.00 78.50 241 SER A N 1
ATOM 1842 C CA . SER A 1 241 ? 13.444 9.411 -10.687 1.00 78.50 241 SER A CA 1
ATOM 1843 C C . SER A 1 241 ? 12.933 8.671 -11.919 1.00 78.50 241 SER A C 1
ATOM 1845 O O . SER A 1 241 ? 13.189 7.498 -12.046 1.00 78.50 241 SER A O 1
ATOM 1847 N N . VAL A 1 242 ? 12.325 9.409 -12.858 1.00 85.06 242 VAL A N 1
ATOM 1848 C CA . VAL A 1 242 ? 11.760 8.884 -14.117 1.00 85.06 242 VAL A CA 1
ATOM 1849 C C . VAL A 1 242 ? 10.625 7.886 -13.866 1.00 85.06 242 VAL A C 1
ATOM 1851 O O . VAL A 1 242 ? 10.745 6.901 -13.162 1.00 85.06 242 VAL A O 1
ATOM 1854 N N . THR A 1 243 ? 9.454 8.172 -14.426 1.00 89.94 243 THR A N 1
ATOM 1855 C CA . THR A 1 243 ? 8.305 7.273 -14.314 1.00 89.94 243 THR A CA 1
ATOM 1856 C C . THR A 1 243 ? 7.583 7.176 -15.639 1.00 89.94 243 THR A C 1
ATOM 1858 O O . THR A 1 243 ? 7.665 8.061 -16.497 1.00 89.94 243 THR A O 1
ATOM 1861 N N . HIS A 1 244 ? 6.849 6.083 -15.793 1.00 91.12 244 HIS A N 1
ATOM 1862 C CA . HIS A 1 244 ? 6.051 5.783 -16.968 1.00 91.12 244 HIS A CA 1
ATOM 1863 C C . HIS A 1 244 ? 4.628 5.407 -16.563 1.00 91.12 244 HIS A C 1
ATOM 1865 O O . HIS A 1 244 ? 4.237 5.524 -15.399 1.00 91.12 244 HIS A O 1
ATOM 1871 N N . PHE A 1 245 ? 3.838 4.979 -17.547 1.00 91.31 245 PHE A N 1
ATOM 1872 C CA . PHE A 1 245 ? 2.434 4.647 -17.348 1.00 91.31 245 PHE A CA 1
ATOM 1873 C C . PHE A 1 245 ? 2.207 3.439 -16.430 1.00 91.31 245 PHE A C 1
ATOM 1875 O O . PHE A 1 245 ? 1.158 3.336 -15.796 1.00 91.31 245 PHE A O 1
ATOM 1882 N N . GLY A 1 246 ? 3.221 2.583 -16.288 1.00 92.44 246 GLY A N 1
ATOM 1883 C CA . GLY A 1 246 ? 3.179 1.412 -15.432 1.00 92.44 246 GLY A CA 1
ATOM 1884 C C . GLY A 1 246 ? 2.696 0.188 -16.175 1.00 92.44 246 GLY A C 1
ATOM 1885 O O . GLY A 1 246 ? 3.067 -0.030 -17.326 1.00 92.44 246 GLY A O 1
ATOM 1886 N N . TRP A 1 247 ? 1.941 -0.663 -15.496 1.00 93.50 247 TRP A N 1
ATOM 1887 C CA . TRP A 1 247 ? 1.596 -1.973 -16.025 1.00 93.50 247 TRP A CA 1
ATOM 1888 C C . TRP A 1 247 ? 0.260 -2.473 -15.487 1.00 93.50 247 TRP A C 1
ATOM 1890 O O . TRP A 1 247 ? -0.133 -2.172 -14.358 1.00 93.50 247 TRP A O 1
ATOM 1900 N N . LYS A 1 248 ? -0.400 -3.287 -16.311 1.00 94.44 248 LYS A N 1
ATOM 1901 C CA . LYS A 1 248 ? -1.572 -4.081 -15.950 1.00 94.44 248 LYS A CA 1
ATOM 1902 C C . LYS A 1 248 ? -1.360 -5.505 -16.431 1.00 94.44 248 LYS A C 1
ATOM 1904 O O . LYS A 1 248 ? -1.071 -5.735 -17.608 1.00 94.44 248 LYS A O 1
ATOM 1909 N N . ILE A 1 249 ? -1.473 -6.453 -15.508 1.00 95.62 249 ILE A N 1
ATOM 1910 C CA . ILE A 1 249 ? -1.207 -7.862 -15.780 1.00 95.62 249 ILE A CA 1
ATOM 1911 C C . ILE A 1 249 ? -2.320 -8.701 -15.171 1.00 95.62 249 ILE A C 1
ATOM 1913 O O . ILE A 1 249 ? -2.545 -8.673 -13.964 1.00 95.62 249 ILE A O 1
ATOM 1917 N N . CYS A 1 250 ? -2.998 -9.466 -16.010 1.00 94.81 250 CYS A N 1
ATOM 1918 C CA . CYS A 1 250 ? -4.120 -10.302 -15.630 1.00 94.81 250 CYS A CA 1
ATOM 1919 C C . CYS A 1 250 ? -3.707 -11.776 -15.554 1.00 94.81 250 CYS A C 1
ATOM 1921 O O . CYS A 1 250 ? -2.841 -12.223 -16.314 1.00 94.81 250 CYS A O 1
ATOM 1923 N N . PRO A 1 251 ? -4.312 -12.571 -14.661 1.00 93.38 251 PRO A N 1
ATOM 1924 C CA . PRO A 1 251 ? -4.178 -14.015 -14.723 1.00 93.38 251 PRO A CA 1
ATOM 1925 C C . PRO A 1 251 ? -4.863 -14.527 -15.995 1.00 93.38 251 PRO A C 1
ATOM 1927 O O . PRO A 1 251 ? -5.993 -14.150 -16.296 1.00 93.38 251 PRO A O 1
ATOM 1930 N N . LYS A 1 252 ? -4.199 -15.423 -16.723 1.00 91.62 252 LYS A N 1
ATOM 1931 C CA . LYS A 1 252 ? -4.780 -16.189 -17.826 1.00 91.62 252 LYS A CA 1
ATOM 1932 C C . LYS A 1 252 ? -5.104 -17.599 -17.336 1.00 91.62 252 LYS A C 1
ATOM 1934 O O . LYS A 1 252 ? -4.181 -18.412 -17.197 1.00 91.62 252 LYS A O 1
ATOM 1939 N N . PRO A 1 253 ? -6.380 -17.910 -17.054 1.00 78.25 253 PRO A N 1
ATOM 1940 C CA . PRO A 1 253 ? -6.793 -19.281 -16.800 1.00 78.25 253 PRO A CA 1
ATOM 1941 C C . PRO A 1 253 ? -6.435 -20.169 -17.998 1.00 78.25 253 PRO A C 1
ATOM 1943 O O . PRO A 1 253 ? -6.466 -19.709 -19.142 1.00 78.25 253 PRO A O 1
ATOM 1946 N N . ALA A 1 254 ? -6.063 -21.417 -17.716 1.00 63.69 254 ALA A N 1
ATOM 1947 C CA . ALA A 1 254 ? -5.748 -22.417 -18.735 1.00 63.69 254 ALA A CA 1
ATOM 1948 C C . ALA A 1 254 ? -6.978 -22.830 -19.559 1.00 63.69 254 ALA A C 1
ATOM 1950 O O . ALA A 1 254 ? -8.097 -22.834 -18.993 1.00 63.69 254 ALA A O 1
#

Secondary structure (DSSP, 8-state):
---------------PPPGGGG--SS-----PPPP--------SPPEEEEET--STT-TTSHHHHHHHTT-EEEEE-GGG-GGG-TTSHHHHHHHHHHHHTT--SEEEE---GGGT-GGGGTTSSSPPPSS-SSTTGGG--TT--HHHHHHHHHHTTTT---EE-TTS-EE-TTTTTTSS--TT-EEEEE-SS--EEEEEEEE--STTSSEEEETTEEE-TT---TT---SSEEEEE--SS----EEEEEEE--

InterPro domains:
  IPR035914 Spermadhesin, CUB domain superfamily [G3DSA:2.60.120.290] (158-250)
  IPR035914 Spermadhesin, CUB domain superfamily [SSF49854] (161-249)

Sequence (254 aa):
MTRLVDSHQAMTAAALVPAEVCDGGNAPGDFKPATPGQTRSHSKSKQILHLFSGPSGRRDGLLCYAKAAGADGEDWDIENGREYDLLDDIIYNTLLDRIKAGELDAGMLGPPCGTFSNARREDDFGPRPLRLPGPQGIYGRNDLTVDESKSVRRARFWHCECTVDADGCILSPNYGGSNQYSNNQECEFDVMAAYAMEVEDFQVEDGDCDYLKVNGKKYSGTSSPHGEVPANKIAWYSDFSVTHFGWKICPKPA

Radius of gyration: 25.52 Å; chains: 1; bounding box: 61×46×89 Å